Protein AF-A0A4Y7SEC6-F1 (afdb_monomer)

Nearest PDB structures (foldseek):
  4qvh-assembly1_A  TM=3.732E-01  e=2.075E-01  Escherichia coli
  7b4s-assembly1_A  TM=4.195E-01  e=8.289E-01  Mycobacteroides abscessus ATCC 19977
  2gfi-assembly1_A  TM=4.792E-01  e=1.190E+00  Debaryomyces castellii
  4pux-assembly1_A  TM=4.433E-01  e=7.694E+00  Acinetobacter baumannii AYE

Organism: Coprinellus micaceus (NCBI:txid71717)

Solvent-accessible surface area (backbone atoms only — not comparable to full-atom values): 13199 Å² total; per-residue (Å²): 131,84,80,62,58,58,42,30,42,35,40,34,51,40,50,83,81,50,60,72,58,47,50,53,47,48,52,49,27,51,75,66,42,72,84,64,88,74,79,92,43,82,84,40,66,68,50,52,52,56,44,52,55,46,32,57,52,30,66,55,38,79,79,35,89,41,82,44,77,49,88,90,82,33,34,34,29,52,58,82,62,98,81,69,64,83,83,53,64,59,53,36,27,39,11,45,24,73,30,70,37,94,57,37,32,36,37,36,35,29,43,23,38,67,79,40,16,57,44,49,45,42,47,56,42,39,57,71,55,52,50,55,45,72,76,71,61,88,84,96,68,77,65,86,48,52,48,74,42,70,90,82,43,42,45,28,45,82,90,39,74,48,58,8,30,38,37,40,37,38,74,48,82,43,66,28,42,56,87,97,41,75,45,79,46,52,29,48,33,40,36,38,39,35,76,40,87,86,37,69,46,42,72,45,79,48,90,50,71,75,74,34,64,81,36,39,46,81,42,40,56,72,59,50,64,67,45,52,67,75,74,78,107

Mean predicted aligned error: 10.85 Å

Radius of gyration: 18.68 Å; Cα contacts (8 Å, |Δi|>4): 411; chains: 1; bounding box: 39×48×50 Å

Structure (mmCIF, N/CA/C/O backbone):
data_AF-A0A4Y7SEC6-F1
#
_entry.id   AF-A0A4Y7SEC6-F1
#
loop_
_atom_site.group_PDB
_atom_site.id
_atom_site.type_symbol
_atom_site.label_atom_id
_atom_site.label_alt_id
_atom_site.label_comp_id
_atom_site.label_asym_id
_atom_site.label_entity_id
_atom_site.label_seq_id
_atom_site.pdbx_PDB_ins_code
_atom_site.Cartn_x
_atom_site.Cartn_y
_atom_site.Cartn_z
_atom_site.occupancy
_atom_site.B_iso_or_equiv
_atom_site.auth_seq_id
_atom_site.auth_comp_id
_atom_site.auth_asym_id
_atom_site.auth_atom_id
_atom_site.pdbx_PDB_model_num
ATOM 1 N N . MET A 1 1 ? -20.201 9.936 15.405 1.00 42.94 1 MET A N 1
ATOM 2 C CA . MET A 1 1 ? -18.823 10.151 14.911 1.00 42.94 1 MET A CA 1
ATOM 3 C C . MET A 1 1 ? -18.714 9.451 13.575 1.00 42.94 1 MET A C 1
ATOM 5 O O . MET A 1 1 ? -18.952 8.253 13.540 1.00 42.94 1 MET A O 1
ATOM 9 N N . SER A 1 2 ? -18.458 10.187 12.493 1.00 50.69 2 SER A N 1
ATOM 10 C CA . SER A 1 2 ? -18.248 9.582 11.172 1.00 50.69 2 SER A CA 1
ATOM 11 C C . SER A 1 2 ? -16.999 8.708 11.221 1.00 50.69 2 SER A C 1
ATOM 13 O O . SER A 1 2 ? -15.960 9.156 11.709 1.00 50.69 2 SER A O 1
ATOM 15 N N . GLU A 1 3 ? -17.102 7.470 10.751 1.00 63.97 3 GLU A N 1
ATOM 16 C CA . GLU A 1 3 ? -15.949 6.589 10.590 1.00 63.97 3 GLU A CA 1
ATOM 17 C C . GLU A 1 3 ? -14.991 7.226 9.568 1.00 63.97 3 GLU A C 1
ATOM 19 O O . GLU A 1 3 ? -15.429 7.699 8.516 1.00 63.97 3 GLU A O 1
ATOM 24 N N . CYS A 1 4 ? -13.698 7.318 9.892 1.00 67.94 4 CYS A N 1
ATOM 25 C CA . CYS A 1 4 ? -12.701 7.839 8.956 1.00 67.94 4 CYS A CA 1
ATOM 26 C C . CYS A 1 4 ? -12.532 6.832 7.808 1.00 67.94 4 CYS A C 1
ATOM 28 O O . CYS A 1 4 ? -12.206 5.669 8.099 1.00 67.94 4 CYS A O 1
ATOM 30 N N . PRO A 1 5 ? -12.727 7.236 6.538 1.00 77.50 5 PRO A N 1
ATOM 31 C CA . PRO A 1 5 ? -12.562 6.332 5.411 1.00 77.50 5 PRO A CA 1
ATOM 32 C C . PRO A 1 5 ? -11.111 5.864 5.334 1.00 77.50 5 PRO A C 1
ATOM 34 O O . PRO A 1 5 ? -10.175 6.650 5.504 1.00 77.50 5 PRO A O 1
ATOM 37 N N . ILE A 1 6 ? -10.934 4.569 5.099 1.00 81.06 6 ILE A N 1
ATOM 38 C CA . ILE A 1 6 ? -9.632 3.949 4.877 1.00 81.06 6 ILE A CA 1
ATOM 39 C C . ILE A 1 6 ? -9.550 3.603 3.402 1.00 81.06 6 ILE A C 1
ATOM 41 O O . ILE A 1 6 ? -10.474 3.000 2.859 1.00 81.06 6 ILE A O 1
ATOM 45 N N . LEU A 1 7 ? -8.421 3.937 2.790 1.00 85.62 7 LEU A N 1
ATOM 46 C CA . LEU A 1 7 ? -8.079 3.481 1.456 1.00 85.62 7 LEU A CA 1
ATOM 47 C C . LEU A 1 7 ? -6.652 2.931 1.476 1.00 85.62 7 LEU A C 1
ATOM 49 O O . LEU A 1 7 ? -5.778 3.460 2.158 1.00 85.62 7 LEU A O 1
ATOM 53 N N . VAL A 1 8 ? -6.408 1.848 0.756 1.00 83.94 8 VAL A N 1
ATOM 54 C CA . VAL A 1 8 ? -5.088 1.241 0.612 1.00 83.94 8 VAL A CA 1
ATOM 55 C C . VAL A 1 8 ? -4.834 1.007 -0.863 1.00 83.94 8 VAL A C 1
ATOM 57 O O . VAL A 1 8 ? -5.644 0.390 -1.546 1.00 83.94 8 VAL A O 1
ATOM 60 N N . TRP A 1 9 ? -3.715 1.496 -1.376 1.00 87.31 9 TRP A N 1
ATOM 61 C CA . TRP A 1 9 ? -3.274 1.223 -2.738 1.00 87.31 9 TRP A CA 1
ATOM 62 C C . TRP A 1 9 ? -2.110 0.255 -2.703 1.00 87.31 9 TRP A C 1
ATOM 64 O O . TRP A 1 9 ? -1.133 0.489 -2.001 1.00 87.31 9 TRP A O 1
ATOM 74 N N . MET A 1 10 ? -2.218 -0.823 -3.466 1.00 85.62 10 MET A N 1
ATOM 75 C CA . MET A 1 10 ? -1.211 -1.870 -3.562 1.00 85.62 10 MET A CA 1
ATOM 76 C C . MET A 1 10 ? -0.685 -1.893 -4.993 1.00 85.62 10 MET A C 1
ATOM 78 O O . MET A 1 10 ? -1.375 -2.343 -5.904 1.00 85.62 10 MET A O 1
ATOM 82 N N . LEU A 1 11 ? 0.527 -1.388 -5.194 1.00 86.38 11 LEU A N 1
ATOM 83 C CA . LEU A 1 11 ? 1.213 -1.377 -6.476 1.00 86.38 11 LEU A CA 1
ATOM 84 C C . LEU A 1 11 ? 2.070 -2.638 -6.621 1.00 86.38 11 LEU A C 1
ATOM 86 O O . LEU A 1 11 ? 3.061 -2.830 -5.914 1.00 86.38 11 LEU A O 1
ATOM 90 N N . SER A 1 12 ? 1.686 -3.483 -7.568 1.00 84.94 12 SER A N 1
ATOM 91 C CA . SER A 1 12 ? 2.413 -4.690 -7.945 1.00 84.94 12 SER A CA 1
ATOM 92 C C . SER A 1 12 ? 3.430 -4.403 -9.048 1.00 84.94 12 SER A C 1
ATOM 94 O O . SER A 1 12 ? 3.089 -3.897 -10.120 1.00 84.94 12 SER A O 1
ATOM 96 N N . LEU A 1 13 ? 4.684 -4.778 -8.801 1.00 83.06 13 LEU A N 1
ATOM 97 C CA . LEU A 1 13 ? 5.745 -4.822 -9.802 1.00 83.06 13 LEU A CA 1
ATOM 98 C C . LEU A 1 13 ? 5.688 -6.180 -10.509 1.00 83.06 13 LEU A C 1
ATOM 100 O O . LEU A 1 13 ? 6.492 -7.073 -10.262 1.00 83.06 13 LEU A O 1
ATOM 104 N N . ASN A 1 14 ? 4.659 -6.360 -11.336 1.00 82.25 14 ASN A N 1
ATOM 105 C CA . ASN A 1 14 ? 4.315 -7.629 -11.983 1.00 82.25 14 ASN A CA 1
ATOM 106 C C . ASN A 1 14 ? 5.232 -8.009 -13.158 1.00 82.25 14 ASN A C 1
ATOM 108 O O . ASN A 1 14 ? 5.110 -9.116 -13.679 1.00 82.25 14 ASN A O 1
ATOM 112 N N . ARG A 1 15 ? 6.116 -7.111 -13.598 1.00 84.88 15 ARG A N 1
ATOM 113 C CA . ARG A 1 15 ? 7.086 -7.335 -14.675 1.00 84.88 15 ARG A CA 1
ATOM 114 C C . ARG A 1 15 ? 8.300 -6.426 -14.514 1.00 84.88 15 ARG A C 1
ATOM 116 O O . ARG A 1 15 ? 8.263 -5.461 -13.752 1.00 84.88 15 ARG A O 1
ATOM 123 N N . GLU A 1 16 ? 9.338 -6.706 -15.291 1.00 82.38 16 GLU A N 1
ATOM 124 C CA . GLU A 1 16 ? 10.463 -5.790 -15.464 1.00 82.38 16 GLU A CA 1
ATOM 125 C C . GLU A 1 16 ? 9.996 -4.470 -16.096 1.00 82.38 16 GLU A C 1
ATOM 127 O O . GLU A 1 16 ? 9.130 -4.433 -16.982 1.00 82.38 16 GLU A O 1
ATOM 132 N N . TYR A 1 17 ? 10.557 -3.375 -15.592 1.00 84.50 17 TYR A N 1
ATOM 133 C CA . TYR A 1 17 ? 10.287 -2.025 -16.062 1.00 84.50 17 TYR A CA 1
ATOM 134 C C . TYR A 1 17 ? 11.273 -1.640 -17.162 1.00 84.50 17 TYR A C 1
ATOM 136 O O . TYR A 1 17 ? 12.400 -2.131 -17.228 1.00 84.50 17 TYR A O 1
ATOM 144 N N . THR A 1 18 ? 10.848 -0.733 -18.030 1.00 87.50 18 THR A N 1
ATOM 145 C CA . THR A 1 18 ? 11.726 -0.138 -19.039 1.00 87.50 18 THR A CA 1
ATOM 146 C C . THR A 1 18 ? 12.366 1.143 -18.511 1.00 87.50 18 THR A C 1
ATOM 148 O O . THR A 1 18 ? 11.822 1.811 -17.633 1.00 87.50 18 THR A O 1
ATOM 151 N N . VAL A 1 19 ? 13.502 1.540 -19.090 1.00 86.56 19 VAL A N 1
ATOM 152 C CA . VAL A 1 19 ? 14.160 2.814 -18.739 1.00 86.56 19 VAL A CA 1
ATOM 153 C C . VAL A 1 19 ? 13.223 4.005 -18.975 1.00 86.56 19 VAL A C 1
ATOM 155 O O . VAL A 1 19 ? 13.156 4.902 -18.151 1.00 86.56 19 VAL A O 1
ATOM 158 N N . ALA A 1 20 ? 12.409 3.972 -20.034 1.00 86.69 20 ALA A N 1
ATOM 159 C CA . ALA A 1 20 ? 11.434 5.030 -20.296 1.00 86.69 20 ALA A CA 1
ATOM 160 C C . ALA A 1 20 ? 10.367 5.150 -19.189 1.00 86.69 20 ALA A C 1
ATOM 162 O O . ALA A 1 20 ? 9.932 6.253 -18.865 1.00 86.69 20 ALA A O 1
ATOM 163 N N . GLU A 1 21 ? 9.940 4.030 -18.599 1.00 84.94 21 GLU A N 1
ATOM 164 C CA . GLU A 1 21 ? 8.996 4.023 -17.471 1.00 84.94 21 GLU A CA 1
ATOM 165 C C . GLU A 1 21 ? 9.653 4.512 -16.178 1.00 84.94 21 GLU A C 1
ATOM 167 O O . GLU A 1 21 ? 9.025 5.23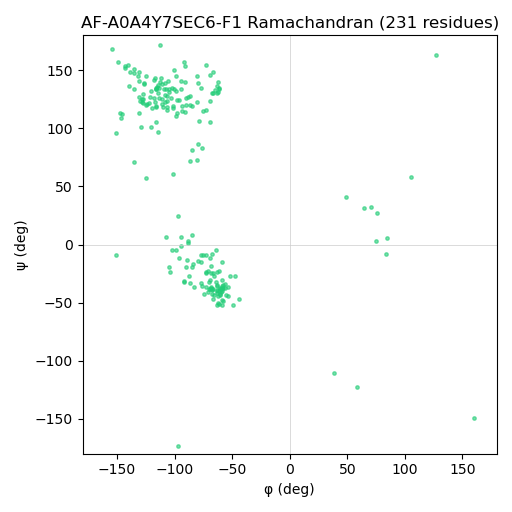7 -15.404 1.00 84.94 21 GLU A O 1
ATOM 172 N N . TYR A 1 22 ? 10.927 4.163 -15.975 1.00 85.75 22 TYR A N 1
ATOM 173 C CA . TYR A 1 22 ? 11.747 4.707 -14.895 1.00 85.75 22 TYR A CA 1
ATOM 174 C C . TYR A 1 22 ? 11.844 6.235 -14.999 1.00 85.75 22 TYR A C 1
ATOM 176 O O . TYR A 1 22 ? 11.595 6.935 -14.021 1.00 85.75 22 TYR A O 1
ATOM 184 N N . ASP A 1 23 ? 12.135 6.764 -16.188 1.00 86.19 23 ASP A N 1
ATOM 185 C CA . ASP A 1 23 ? 12.300 8.203 -16.421 1.00 86.19 23 ASP A CA 1
ATOM 186 C C . ASP A 1 23 ? 11.010 8.982 -16.142 1.00 86.19 23 ASP A C 1
ATOM 188 O O . ASP A 1 23 ? 11.042 10.050 -15.530 1.00 86.19 23 ASP A O 1
ATOM 192 N N . GLN A 1 24 ? 9.858 8.425 -16.531 1.00 82.56 24 GLN A N 1
ATOM 193 C CA . GLN A 1 24 ? 8.549 9.015 -16.234 1.00 82.56 24 GLN A CA 1
ATOM 194 C C . GLN A 1 24 ? 8.285 9.091 -14.727 1.00 82.56 24 GLN A C 1
ATOM 196 O O . GLN A 1 24 ? 7.834 10.123 -14.233 1.00 82.56 24 GLN A O 1
ATOM 201 N N . CYS A 1 25 ? 8.595 8.022 -13.989 1.00 80.19 25 CYS A N 1
ATOM 202 C CA . CYS A 1 25 ? 8.457 8.007 -12.534 1.00 80.19 25 CYS A CA 1
ATOM 203 C C . CYS A 1 25 ? 9.468 8.944 -11.858 1.00 80.19 25 CYS A C 1
ATOM 205 O O . CYS A 1 25 ? 9.131 9.602 -10.877 1.00 80.19 25 CYS A O 1
ATOM 207 N N . PHE A 1 26 ? 10.691 9.037 -12.389 1.00 81.19 26 PHE A N 1
ATOM 208 C CA . PHE A 1 26 ? 11.737 9.918 -11.867 1.00 81.19 26 PHE A CA 1
ATOM 209 C C . PHE A 1 26 ? 11.325 11.374 -11.955 1.00 81.19 26 PHE A C 1
ATOM 211 O O . PHE A 1 26 ? 11.358 12.082 -10.952 1.00 81.19 26 PHE A O 1
ATOM 218 N N . LYS A 1 27 ? 10.864 11.783 -13.135 1.00 81.81 27 LYS A N 1
ATOM 219 C CA . LYS A 1 27 ? 10.393 13.139 -13.378 1.00 81.81 27 LYS A CA 1
ATOM 220 C C . LYS A 1 27 ? 9.201 13.494 -12.486 1.00 81.81 27 LYS A C 1
ATOM 222 O O . LYS A 1 27 ? 9.190 14.562 -11.890 1.00 81.81 27 LYS A O 1
ATOM 227 N N . LEU A 1 28 ? 8.244 12.575 -12.331 1.00 79.19 28 LEU A N 1
ATOM 228 C CA . LEU A 1 28 ? 7.091 12.763 -11.446 1.00 79.19 28 LEU A CA 1
ATOM 229 C C . LEU A 1 28 ? 7.517 13.037 -9.994 1.00 79.19 28 LEU A C 1
ATOM 231 O O . LEU A 1 28 ? 7.024 13.966 -9.356 1.00 79.19 28 LEU A O 1
ATOM 235 N N . VAL A 1 29 ? 8.428 12.216 -9.464 1.00 77.00 29 VAL A N 1
ATOM 236 C CA . VAL A 1 29 ? 8.922 12.362 -8.089 1.00 77.00 29 VAL A CA 1
ATOM 237 C C . VAL A 1 29 ? 9.737 13.644 -7.932 1.00 77.00 29 VAL A C 1
ATOM 239 O O . VAL A 1 29 ? 9.581 14.322 -6.923 1.00 77.00 29 VAL A O 1
ATOM 242 N N . GLU A 1 30 ? 10.558 14.011 -8.916 1.00 76.94 30 GLU A N 1
ATOM 243 C CA . GLU A 1 30 ? 11.335 15.257 -8.898 1.00 76.94 30 GLU A CA 1
ATOM 244 C C . GLU A 1 30 ? 10.431 16.502 -8.884 1.00 76.94 30 GLU A C 1
ATOM 246 O O . GLU A 1 30 ? 10.669 17.430 -8.112 1.00 76.94 30 GLU A O 1
ATOM 251 N N . GLU A 1 31 ? 9.358 16.499 -9.679 1.00 75.12 31 GLU A N 1
ATOM 252 C CA . GLU A 1 31 ? 8.398 17.606 -9.756 1.00 75.12 31 GLU A CA 1
ATOM 253 C C . GLU A 1 31 ? 7.544 17.744 -8.484 1.00 75.12 31 GLU A C 1
ATOM 255 O O . GLU A 1 31 ? 7.256 18.860 -8.052 1.00 75.12 31 GLU A O 1
ATOM 260 N N . CYS A 1 32 ? 7.133 16.631 -7.867 1.00 70.44 32 CYS A N 1
ATOM 261 C CA . CYS A 1 32 ? 6.253 16.648 -6.689 1.00 70.44 32 CYS A CA 1
ATOM 262 C C . CYS A 1 32 ? 6.979 16.667 -5.348 1.00 70.44 32 CYS A C 1
ATOM 264 O O . CYS A 1 32 ? 6.465 17.211 -4.374 1.00 70.44 32 CYS A O 1
ATOM 266 N N . ILE A 1 33 ? 8.145 16.032 -5.271 1.00 68.56 33 ILE A N 1
ATOM 267 C CA . ILE A 1 33 ? 8.868 15.746 -4.030 1.00 68.56 33 ILE A CA 1
ATOM 268 C C . ILE A 1 33 ? 10.282 16.319 -4.158 1.00 68.56 33 ILE A C 1
ATOM 270 O O . ILE A 1 33 ? 11.297 15.635 -4.020 1.00 68.56 33 ILE A O 1
ATOM 274 N N . GLY A 1 34 ? 10.347 17.626 -4.421 1.00 58.47 34 GLY A N 1
ATOM 275 C CA . GLY A 1 34 ? 11.590 18.355 -4.702 1.00 58.47 34 GLY A CA 1
ATOM 276 C C . GLY A 1 34 ? 12.601 18.410 -3.547 1.00 58.47 34 GLY A C 1
ATOM 277 O O . GLY A 1 34 ? 13.706 18.922 -3.720 1.00 58.47 34 GLY A O 1
ATOM 278 N N . TYR A 1 35 ? 12.258 17.892 -2.362 1.00 63.16 35 TYR A N 1
ATOM 279 C CA . TYR A 1 35 ? 13.158 17.827 -1.208 1.00 63.16 35 TYR A CA 1
ATOM 280 C C . TYR A 1 35 ? 13.979 16.527 -1.140 1.00 63.16 35 TYR A C 1
ATOM 282 O O . TYR A 1 35 ? 15.019 16.496 -0.476 1.00 63.16 35 TYR A O 1
ATOM 290 N N . THR A 1 36 ? 13.569 15.460 -1.834 1.00 58.56 36 THR A N 1
ATOM 291 C CA . THR A 1 36 ? 14.291 14.179 -1.827 1.00 58.56 36 THR A CA 1
ATOM 292 C C . THR A 1 36 ? 15.272 14.067 -2.990 1.00 58.56 36 THR A C 1
ATOM 294 O O . THR A 1 36 ? 14.880 13.978 -4.150 1.00 58.56 36 THR A O 1
ATOM 297 N N . LYS A 1 37 ? 16.575 14.010 -2.685 1.00 60.53 37 LYS A N 1
ATOM 298 C CA . LYS A 1 37 ? 17.628 13.750 -3.679 1.00 60.53 37 LYS A CA 1
ATOM 299 C C . LYS A 1 37 ? 17.715 12.254 -3.989 1.00 60.53 37 LYS A C 1
ATOM 301 O O . LYS A 1 37 ? 18.515 11.546 -3.380 1.00 60.53 37 LYS A O 1
ATOM 306 N N . PHE A 1 38 ? 16.912 11.773 -4.934 1.00 68.19 38 PHE A N 1
ATOM 307 C CA . PHE A 1 38 ? 17.057 10.411 -5.450 1.00 68.19 38 PHE A CA 1
ATOM 308 C C . PHE A 1 38 ? 18.184 10.340 -6.488 1.00 68.19 38 PHE A C 1
ATOM 310 O O . PHE A 1 38 ? 18.136 11.062 -7.484 1.00 68.19 38 PHE A O 1
ATOM 317 N N . PRO A 1 39 ? 19.209 9.485 -6.300 1.00 77.50 39 PRO A N 1
ATOM 318 C CA . PRO A 1 39 ? 20.206 9.267 -7.336 1.00 77.50 39 PRO A CA 1
ATOM 319 C C . PRO A 1 39 ? 19.553 8.560 -8.529 1.00 77.50 39 PRO A C 1
ATOM 321 O O . PRO A 1 39 ? 18.882 7.543 -8.370 1.00 77.50 39 PRO A O 1
ATOM 324 N N . TYR A 1 40 ? 19.767 9.087 -9.732 1.00 81.94 40 TYR A N 1
ATOM 325 C CA . TYR A 1 40 ? 19.274 8.480 -10.964 1.00 81.94 40 TYR A CA 1
ATOM 326 C C . TYR A 1 40 ? 20.021 7.164 -11.250 1.00 81.94 40 TYR A C 1
ATOM 328 O O . TYR A 1 40 ? 21.192 7.178 -11.638 1.00 81.94 40 TYR A O 1
ATOM 336 N N . GLN A 1 41 ? 19.365 6.019 -11.024 1.00 84.75 41 GLN A N 1
ATOM 337 C CA . GLN A 1 41 ? 19.938 4.682 -11.214 1.00 84.75 41 GLN A CA 1
ATOM 338 C C . GLN A 1 41 ? 18.959 3.744 -11.952 1.00 84.75 41 GLN A C 1
ATOM 340 O O . GLN A 1 41 ? 18.467 2.776 -11.375 1.00 84.75 41 GLN A O 1
ATOM 345 N N . PRO A 1 42 ? 18.725 3.952 -13.260 1.00 82.19 42 PRO A N 1
ATOM 346 C CA . PRO A 1 42 ? 17.697 3.243 -14.038 1.00 82.19 42 PRO A CA 1
ATOM 347 C C . PRO A 1 42 ? 17.954 1.742 -14.244 1.00 82.19 42 PRO A C 1
ATOM 349 O O . PRO A 1 42 ? 17.116 1.039 -14.796 1.00 82.19 42 PRO A O 1
ATOM 352 N N . ARG A 1 43 ? 19.137 1.245 -13.865 1.00 81.62 43 ARG A N 1
ATOM 353 C CA . ARG A 1 43 ? 19.503 -0.180 -13.936 1.00 81.62 43 ARG A CA 1
ATOM 354 C C . ARG A 1 43 ? 19.428 -0.883 -12.583 1.00 81.62 43 ARG A C 1
ATOM 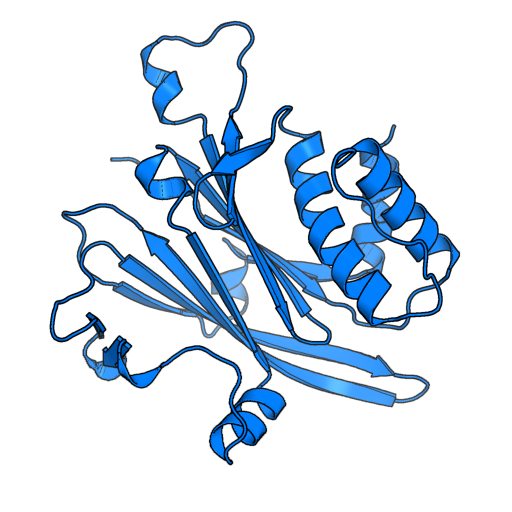356 O O . ARG A 1 43 ? 19.685 -2.079 -12.513 1.00 81.62 43 ARG A O 1
ATOM 363 N N . ASN A 1 44 ? 19.144 -0.143 -11.515 1.00 82.12 44 ASN A N 1
ATOM 364 C CA . ASN A 1 44 ? 19.043 -0.685 -10.173 1.00 82.12 44 ASN A CA 1
ATOM 365 C C . ASN A 1 44 ? 17.563 -0.906 -9.835 1.00 82.12 44 ASN A C 1
ATOM 367 O O . ASN A 1 44 ? 16.806 0.049 -9.667 1.00 82.12 44 ASN A O 1
ATOM 371 N N . GLU A 1 45 ? 17.142 -2.167 -9.728 1.00 76.06 45 GLU A N 1
ATOM 372 C CA . GLU A 1 45 ? 15.766 -2.521 -9.360 1.00 76.06 45 GLU A CA 1
ATOM 373 C C . GLU A 1 45 ? 15.333 -1.914 -8.025 1.00 76.06 45 GLU A C 1
ATOM 375 O O . GLU A 1 45 ? 14.195 -1.462 -7.905 1.00 76.06 45 GLU A O 1
ATOM 380 N N . ASP A 1 46 ? 16.237 -1.841 -7.049 1.00 77.88 46 ASP A N 1
ATOM 381 C CA . ASP A 1 46 ? 15.934 -1.269 -5.737 1.00 77.88 46 ASP A CA 1
ATOM 382 C C . ASP A 1 46 ? 15.720 0.244 -5.822 1.00 77.88 46 ASP A C 1
ATOM 384 O O . ASP A 1 46 ? 14.901 0.804 -5.092 1.00 77.88 46 ASP A O 1
ATOM 388 N N . SER A 1 47 ? 16.388 0.907 -6.772 1.00 80.12 47 SER A N 1
ATOM 389 C CA . SER A 1 47 ? 16.162 2.324 -7.055 1.00 80.12 47 SER A CA 1
ATOM 390 C C . SER A 1 47 ? 14.776 2.557 -7.650 1.00 80.12 47 SER A C 1
ATOM 392 O O . SER A 1 47 ? 14.075 3.458 -7.197 1.00 80.12 47 SER A O 1
ATOM 394 N N . PHE A 1 48 ? 14.330 1.711 -8.585 1.00 79.06 48 PHE A N 1
ATOM 395 C CA . PHE A 1 48 ? 12.972 1.793 -9.131 1.00 79.06 48 PHE A CA 1
ATOM 396 C C . PHE A 1 48 ? 11.904 1.451 -8.085 1.00 79.06 48 PHE A C 1
ATOM 398 O O . PHE A 1 48 ? 10.860 2.094 -8.022 1.00 79.06 48 PHE A O 1
ATOM 405 N N . ARG A 1 49 ? 12.158 0.467 -7.219 1.00 75.94 49 ARG A N 1
ATOM 406 C CA . ARG A 1 49 ? 11.299 0.117 -6.075 1.00 75.94 49 ARG A CA 1
ATOM 407 C C . ARG A 1 49 ? 11.131 1.302 -5.122 1.00 75.94 49 ARG A C 1
ATOM 409 O O . ARG A 1 49 ? 10.006 1.708 -4.828 1.00 75.94 49 ARG A O 1
ATOM 416 N N . ALA A 1 50 ? 12.243 1.902 -4.699 1.00 74.00 50 ALA A N 1
ATOM 417 C CA . ALA A 1 50 ? 12.239 3.100 -3.868 1.00 74.00 50 ALA A CA 1
ATOM 418 C C . ALA A 1 50 ? 11.551 4.277 -4.572 1.00 74.00 50 ALA A C 1
ATOM 420 O O . ALA A 1 50 ? 10.799 5.015 -3.948 1.00 74.00 50 ALA A O 1
ATOM 421 N N . GLN A 1 51 ? 11.740 4.438 -5.876 1.00 75.44 51 GLN A N 1
ATOM 422 C CA . GLN A 1 51 ? 11.078 5.483 -6.644 1.00 75.44 51 GLN A CA 1
ATOM 423 C C . GLN A 1 51 ? 9.562 5.277 -6.723 1.00 75.44 51 GLN A C 1
ATOM 425 O O . GLN A 1 51 ? 8.825 6.207 -6.431 1.00 75.44 51 GLN A O 1
ATOM 430 N N . ASN A 1 52 ? 9.080 4.070 -7.028 1.00 71.38 52 ASN A N 1
ATOM 431 C CA . ASN A 1 52 ? 7.646 3.752 -7.057 1.00 71.38 52 ASN A CA 1
ATOM 432 C C . ASN A 1 52 ? 6.956 4.003 -5.715 1.00 71.38 52 ASN A C 1
ATOM 434 O O . ASN A 1 52 ? 5.822 4.480 -5.664 1.00 71.38 52 ASN A O 1
ATOM 438 N N . HIS A 1 53 ? 7.656 3.704 -4.622 1.00 72.06 53 HIS A N 1
ATOM 439 C CA . HIS A 1 53 ? 7.205 4.027 -3.275 1.00 72.06 53 HIS A CA 1
ATOM 440 C C . HIS A 1 53 ? 6.913 5.531 -3.127 1.00 72.06 53 HIS A C 1
ATOM 442 O O . HIS A 1 53 ? 5.854 5.900 -2.625 1.00 72.06 53 HIS A O 1
ATOM 448 N N . HIS A 1 54 ? 7.789 6.390 -3.652 1.00 70.56 54 HIS A N 1
ATOM 449 C CA . HIS A 1 54 ? 7.616 7.846 -3.643 1.00 70.56 54 HIS A CA 1
ATOM 450 C C . HIS A 1 54 ? 6.622 8.334 -4.705 1.00 70.56 54 HIS A C 1
ATOM 452 O O . HIS A 1 54 ? 5.861 9.259 -4.434 1.00 70.56 54 HIS A O 1
ATOM 458 N N . SER A 1 55 ? 6.539 7.681 -5.868 1.00 67.75 55 SER A N 1
ATOM 459 C CA . SER A 1 55 ? 5.540 7.978 -6.898 1.00 67.75 55 SER A CA 1
ATOM 460 C C . SER A 1 55 ? 4.120 7.821 -6.360 1.00 67.75 55 SER A C 1
ATOM 462 O O . SER A 1 55 ? 3.283 8.672 -6.628 1.00 67.75 55 SER A O 1
ATOM 464 N N . ASN A 1 56 ? 3.836 6.801 -5.540 1.00 69.06 56 ASN A N 1
ATOM 465 C CA . ASN A 1 56 ? 2.520 6.655 -4.902 1.00 69.06 56 ASN A CA 1
ATOM 466 C C . ASN A 1 56 ? 2.159 7.859 -4.018 1.00 69.06 56 ASN A C 1
ATOM 468 O O . ASN A 1 56 ? 1.025 8.337 -4.067 1.00 69.06 56 ASN A O 1
ATOM 472 N N . ALA A 1 57 ? 3.124 8.385 -3.261 1.00 64.88 57 ALA A N 1
ATOM 473 C CA . ALA A 1 57 ? 2.923 9.610 -2.493 1.00 64.88 57 ALA A CA 1
ATOM 474 C C . ALA A 1 57 ? 2.786 10.843 -3.397 1.00 64.88 57 ALA A C 1
ATOM 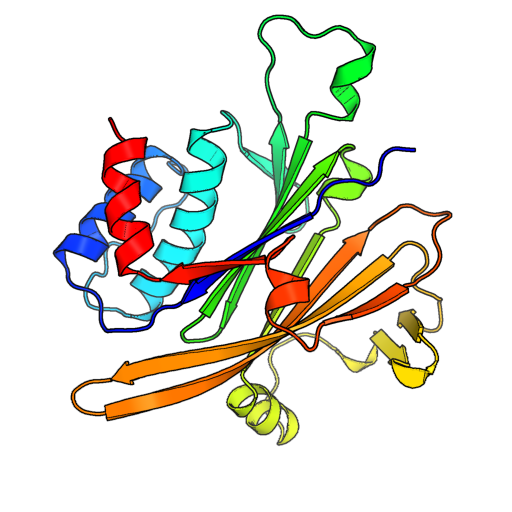476 O O . ALA A 1 57 ? 1.927 11.678 -3.137 1.00 64.88 57 ALA A O 1
ATOM 477 N N . ALA A 1 58 ? 3.548 10.935 -4.490 1.00 64.12 58 ALA A N 1
ATOM 478 C CA . ALA A 1 58 ? 3.417 12.010 -5.474 1.00 64.12 58 ALA A CA 1
ATOM 479 C C . ALA A 1 58 ? 2.020 12.027 -6.122 1.00 64.12 58 ALA A C 1
ATOM 481 O O . ALA A 1 58 ? 1.390 13.078 -6.193 1.00 64.12 58 ALA A O 1
ATOM 482 N N . LEU A 1 59 ? 1.477 10.861 -6.498 1.00 66.56 59 LEU A N 1
ATOM 483 C CA . LEU A 1 59 ? 0.111 10.723 -7.025 1.00 66.56 59 LEU A CA 1
ATOM 484 C C . LEU A 1 59 ? -0.949 11.219 -6.023 1.00 66.56 59 LEU A C 1
ATOM 486 O O . LEU A 1 59 ? -1.965 11.789 -6.424 1.00 66.56 59 LEU A O 1
ATOM 490 N N . LEU A 1 60 ? -0.717 11.013 -4.722 1.00 64.38 60 LEU A N 1
ATOM 491 C CA . LEU A 1 60 ? -1.582 11.509 -3.651 1.00 64.38 60 LEU A CA 1
ATOM 492 C C . LEU A 1 60 ? -1.423 13.029 -3.443 1.00 64.38 60 LEU A C 1
ATOM 494 O O . LEU A 1 60 ? -2.421 13.740 -3.311 1.00 64.38 60 LEU A O 1
ATOM 498 N N . MET A 1 61 ? -0.184 13.530 -3.462 1.00 58.69 61 MET A N 1
ATOM 499 C CA . MET A 1 61 ? 0.170 14.944 -3.283 1.00 58.69 61 MET A CA 1
ATOM 500 C C . MET A 1 61 ? -0.241 15.834 -4.462 1.00 58.69 61 MET A C 1
ATOM 502 O O . MET A 1 61 ? -0.635 16.976 -4.257 1.00 58.69 61 MET A O 1
ATOM 506 N N . MET A 1 62 ? -0.252 15.333 -5.698 1.00 57.94 62 MET A N 1
ATOM 507 C CA . MET A 1 62 ? -0.723 16.113 -6.853 1.00 57.94 62 MET A CA 1
ATOM 508 C C . MET A 1 62 ? -2.194 16.536 -6.731 1.00 57.94 62 MET A C 1
ATOM 510 O O . MET A 1 62 ? -2.607 17.533 -7.319 1.00 57.94 62 MET A O 1
ATOM 514 N N . ARG A 1 63 ? -2.994 15.824 -5.927 1.00 54.50 63 ARG A N 1
ATOM 515 C CA . ARG A 1 63 ? -4.363 16.239 -5.583 1.00 54.50 63 ARG A CA 1
ATOM 516 C C . ARG A 1 63 ? -4.433 17.210 -4.400 1.00 54.50 63 ARG A C 1
ATOM 518 O O . ARG A 1 63 ? -5.452 17.882 -4.247 1.00 54.50 63 ARG A O 1
ATOM 525 N N . HIS A 1 64 ? -3.399 17.288 -3.559 1.00 55.69 64 HIS A N 1
ATOM 526 C CA . HIS A 1 64 ? -3.441 17.961 -2.260 1.00 55.69 64 HIS A CA 1
ATOM 527 C C . HIS A 1 64 ? -2.088 18.620 -1.920 1.00 55.69 64 HIS A C 1
ATOM 529 O O . HIS A 1 64 ? -1.089 17.951 -1.690 1.00 55.69 64 HIS A O 1
ATOM 535 N N . ARG A 1 65 ? -2.073 19.959 -1.893 1.00 56.34 65 ARG A N 1
ATOM 536 C CA . ARG A 1 65 ? -0.902 20.801 -2.206 1.00 56.34 65 ARG A CA 1
ATOM 537 C C . ARG A 1 65 ? 0.289 20.791 -1.228 1.00 56.34 65 ARG A C 1
ATOM 539 O O . ARG A 1 65 ? 1.329 21.315 -1.617 1.00 56.34 65 ARG A O 1
ATOM 546 N N . THR A 1 66 ? 0.188 20.236 -0.014 1.00 59.41 66 THR A N 1
ATOM 547 C CA . THR A 1 66 ? 1.285 20.351 0.975 1.00 59.41 66 THR A CA 1
ATOM 548 C C . THR A 1 66 ? 1.420 19.123 1.879 1.00 59.41 66 THR A C 1
ATOM 550 O O . THR A 1 66 ? 0.603 18.918 2.778 1.00 59.41 66 THR A O 1
ATOM 553 N N . ASP A 1 67 ? 2.478 18.333 1.678 1.00 63.75 67 ASP A N 1
ATOM 554 C CA . ASP A 1 67 ? 2.900 17.275 2.608 1.00 63.75 67 ASP A CA 1
ATOM 555 C C . ASP A 1 67 ? 3.684 17.859 3.788 1.00 63.75 67 ASP A C 1
ATOM 557 O O . ASP A 1 67 ? 4.497 18.773 3.635 1.00 63.75 67 ASP A O 1
ATOM 561 N N . THR A 1 68 ? 3.409 17.340 4.980 1.00 63.28 68 THR A N 1
ATOM 562 C CA . THR A 1 68 ? 4.060 17.722 6.229 1.00 63.28 68 THR A CA 1
ATOM 563 C C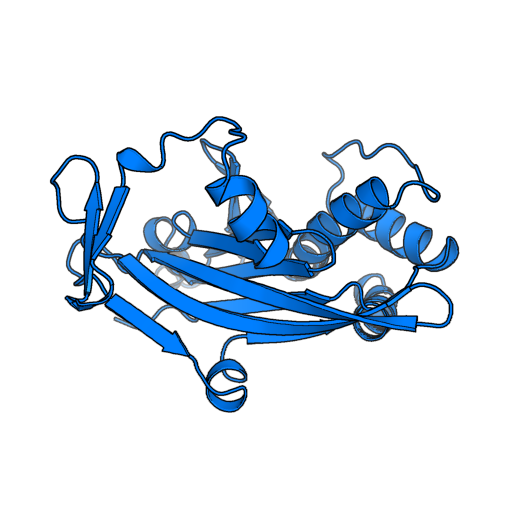 . THR A 1 68 ? 4.587 16.476 6.928 1.00 63.28 68 THR A C 1
ATOM 565 O O . THR A 1 68 ? 3.831 15.577 7.303 1.00 63.28 68 THR A O 1
ATOM 568 N N . GLU A 1 69 ? 5.896 16.452 7.174 1.00 65.19 69 GLU A N 1
ATOM 569 C CA . GLU A 1 69 ? 6.540 15.405 7.961 1.00 65.19 69 GLU A CA 1
ATOM 570 C C . GLU A 1 69 ? 6.527 15.767 9.457 1.00 65.19 69 GLU A C 1
ATOM 572 O O . GLU A 1 69 ? 6.956 16.844 9.880 1.00 65.19 69 GLU A O 1
ATOM 577 N N . GLY A 1 70 ? 6.028 14.857 10.291 1.00 56.94 70 GLY A N 1
ATOM 578 C CA . GLY A 1 70 ? 6.100 14.968 11.745 1.00 56.94 70 GLY A CA 1
ATOM 579 C C . GLY A 1 70 ? 7.251 14.194 12.371 1.00 56.94 70 GLY A C 1
ATOM 580 O O . GLY A 1 70 ? 8.090 13.578 11.724 1.00 56.94 70 GLY A O 1
ATOM 581 N N . ARG A 1 71 ? 7.262 14.164 13.706 1.00 46.34 71 ARG A N 1
ATOM 582 C CA . ARG A 1 71 ? 8.258 13.399 14.468 1.00 46.34 71 ARG A CA 1
ATOM 583 C C . ARG A 1 71 ? 8.147 11.903 14.129 1.00 46.34 71 ARG A C 1
ATOM 585 O O . ARG A 1 71 ? 7.052 11.352 14.202 1.00 46.34 71 ARG A O 1
ATOM 592 N N . LYS A 1 72 ? 9.290 11.246 13.880 1.00 53.72 72 LYS A N 1
ATOM 593 C CA . LYS A 1 72 ? 9.433 9.804 13.562 1.00 53.72 72 LYS A CA 1
ATOM 594 C C . LYS A 1 72 ? 9.025 9.381 12.132 1.00 53.72 72 LYS A C 1
ATOM 596 O O . LYS A 1 72 ? 8.634 8.230 11.958 1.00 53.72 72 LYS A O 1
ATOM 601 N N . GLY A 1 73 ? 9.102 10.270 11.134 1.00 57.97 73 GLY A N 1
ATOM 602 C CA . GLY A 1 73 ? 8.859 9.913 9.723 1.00 57.97 73 GLY A CA 1
ATOM 603 C C . GLY A 1 73 ? 7.394 9.593 9.405 1.00 57.97 73 GLY A C 1
ATOM 604 O O . GLY A 1 73 ? 7.096 8.698 8.617 1.00 57.97 73 GLY A O 1
ATOM 605 N N . LYS A 1 74 ? 6.456 10.251 10.100 1.00 65.44 74 LYS A N 1
ATOM 606 C CA . LYS A 1 74 ? 5.012 10.137 9.837 1.00 65.44 74 LYS A CA 1
ATOM 607 C C . LYS A 1 74 ? 4.562 11.325 9.000 1.00 65.44 74 LYS A C 1
ATOM 609 O O . LYS A 1 74 ? 4.863 12.457 9.369 1.00 65.44 74 LYS A O 1
ATOM 614 N N . HIS A 1 75 ? 3.807 11.054 7.943 1.00 66.88 75 HIS A N 1
ATOM 615 C CA . HIS A 1 75 ? 3.408 12.050 6.954 1.00 66.88 75 HIS A CA 1
ATOM 616 C C . HIS A 1 75 ? 1.903 12.312 7.011 1.00 66.88 75 HIS A C 1
ATOM 618 O O . HIS A 1 75 ? 1.101 11.384 7.180 1.00 66.88 75 HIS A O 1
ATOM 624 N N . TRP A 1 76 ? 1.517 13.578 6.875 1.00 70.56 76 TRP A N 1
ATOM 625 C CA . TRP A 1 76 ? 0.137 13.964 6.603 1.00 70.56 76 TRP A CA 1
ATOM 626 C C . TRP A 1 76 ? 0.084 15.167 5.669 1.00 70.56 76 TRP A C 1
ATOM 628 O O . TRP A 1 76 ? 0.958 16.027 5.666 1.00 70.56 76 TRP A O 1
ATOM 638 N N . ILE A 1 77 ? -1.004 15.239 4.916 1.00 72.19 77 ILE A N 1
ATOM 639 C CA . ILE A 1 77 ? -1.306 16.294 3.969 1.00 72.19 77 ILE A CA 1
ATOM 640 C C . ILE A 1 77 ? -2.434 17.145 4.539 1.00 72.19 77 ILE A C 1
ATOM 642 O O . ILE A 1 77 ? -3.483 16.622 4.932 1.00 72.19 77 ILE A O 1
ATOM 646 N N . GLU A 1 78 ? -2.225 18.457 4.567 1.00 69.19 78 GLU A N 1
ATOM 647 C CA . GLU A 1 78 ? -3.247 19.430 4.946 1.00 69.19 78 GLU A CA 1
ATOM 648 C C . GLU A 1 78 ? -4.024 19.863 3.698 1.00 69.19 78 GLU A C 1
ATOM 650 O O . GLU A 1 78 ? -3.458 20.375 2.730 1.00 69.19 78 GLU A O 1
ATOM 655 N N . GLN A 1 79 ? -5.339 19.639 3.688 1.00 63.38 79 GLN A N 1
ATOM 656 C CA . GLN A 1 79 ? -6.195 20.121 2.608 1.00 63.38 79 GLN A CA 1
ATOM 657 C C . GLN A 1 79 ? -6.484 21.609 2.823 1.00 63.38 79 GLN A C 1
ATOM 659 O O . GLN A 1 79 ? -7.270 21.986 3.694 1.00 63.38 79 GLN A O 1
ATOM 664 N N . LEU A 1 80 ? -5.851 22.459 2.014 1.00 55.81 80 LEU A N 1
ATOM 665 C CA . LEU A 1 80 ? -6.169 23.882 1.943 1.00 55.81 80 LEU A CA 1
ATOM 666 C C . LEU A 1 80 ? -7.479 24.060 1.166 1.00 55.81 80 LEU A C 1
ATOM 668 O O . LEU A 1 80 ? -7.548 23.761 -0.025 1.00 55.81 80 LEU A O 1
ATOM 672 N N . PHE A 1 81 ? -8.518 24.543 1.840 1.00 55.19 81 PHE A N 1
ATOM 673 C CA . PHE A 1 81 ? -9.717 25.065 1.187 1.00 55.19 81 PHE A CA 1
ATOM 674 C C . PHE A 1 81 ? -9.523 26.567 0.957 1.00 55.19 81 PHE A C 1
ATOM 676 O O . PHE A 1 81 ? -9.005 27.244 1.843 1.00 55.19 81 PHE A O 1
ATOM 683 N N . GLU A 1 82 ? -9.948 27.089 -0.197 1.00 50.53 82 GLU A N 1
ATOM 684 C CA . GLU A 1 82 ? -9.895 28.536 -0.470 1.00 50.53 82 GLU A CA 1
ATOM 685 C C . GLU A 1 82 ? -10.810 29.325 0.489 1.00 50.53 82 GLU A C 1
ATOM 687 O O . GLU A 1 82 ? -10.422 30.401 0.927 1.00 50.53 82 GLU A O 1
ATOM 692 N N . GLU A 1 83 ? -11.939 28.745 0.928 1.00 52.59 83 GLU A N 1
ATOM 693 C CA . GLU A 1 83 ? -12.782 29.261 2.024 1.00 52.59 83 GLU A CA 1
ATOM 694 C C . GLU A 1 83 ? -13.531 28.118 2.756 1.00 52.59 83 GLU A C 1
ATOM 696 O O . GLU A 1 83 ? -14.586 27.667 2.302 1.00 52.59 83 GLU A O 1
ATOM 701 N N . PRO A 1 84 ? -13.029 27.584 3.883 1.00 51.22 84 PRO A N 1
ATOM 702 C CA . PRO A 1 84 ? -13.756 26.575 4.656 1.00 51.22 84 PRO A CA 1
ATOM 703 C C . PRO A 1 84 ? -14.581 27.191 5.808 1.00 51.22 84 PRO A C 1
ATOM 705 O O . PRO A 1 84 ? -14.086 28.058 6.531 1.00 51.22 84 PRO A O 1
ATOM 708 N N . PRO A 1 85 ? -15.803 26.691 6.089 1.00 52.69 85 PRO A N 1
ATOM 709 C CA . PRO A 1 85 ? -16.472 26.931 7.366 1.00 52.69 85 PRO A CA 1
ATOM 710 C C . PRO A 1 85 ? -15.630 26.343 8.511 1.00 52.69 85 PRO A C 1
ATOM 712 O O . PRO A 1 85 ? -15.175 25.200 8.416 1.00 52.69 85 PRO A O 1
ATOM 715 N N . LEU A 1 86 ? -15.459 27.103 9.600 1.00 55.69 86 LEU A N 1
ATOM 716 C CA . LEU A 1 86 ? -14.607 26.792 10.766 1.00 55.69 86 LEU A CA 1
ATOM 717 C C . LEU A 1 86 ? -14.782 25.366 11.338 1.00 55.69 86 LEU A C 1
ATOM 719 O O . LEU A 1 86 ? -13.830 24.808 11.877 1.00 55.69 86 LEU A O 1
ATOM 723 N N . GLU A 1 87 ? -15.952 24.740 11.180 1.00 52.62 87 GLU A N 1
ATOM 724 C CA . GLU A 1 87 ? -16.235 23.379 11.665 1.00 52.62 87 GLU A CA 1
ATOM 725 C C . GLU A 1 87 ? -15.546 22.254 10.870 1.00 52.62 87 GLU A C 1
ATOM 727 O O . GLU A 1 87 ? -15.326 21.172 11.413 1.00 52.62 87 GLU A O 1
ATOM 732 N N . LYS A 1 88 ? -15.178 22.469 9.597 1.00 51.31 88 LYS A N 1
ATOM 733 C CA . LYS A 1 88 ? -14.598 21.406 8.749 1.00 51.31 88 LYS A CA 1
ATOM 734 C C . LYS A 1 88 ? -13.078 21.292 8.835 1.00 51.31 88 LYS A C 1
ATOM 736 O O . LYS A 1 88 ? -12.547 20.264 8.429 1.00 51.31 88 LYS A O 1
ATOM 741 N N . PHE A 1 89 ? -12.388 22.279 9.411 1.00 50.03 89 PHE A N 1
ATOM 742 C CA . PHE A 1 89 ? -10.920 22.305 9.504 1.00 50.03 89 PHE A CA 1
ATOM 743 C C . PHE A 1 89 ? -10.322 21.044 10.146 1.00 50.03 89 PHE A C 1
ATOM 745 O O . PHE A 1 89 ? -9.286 20.554 9.702 1.00 50.03 89 PHE A O 1
ATOM 752 N N . ASN A 1 90 ? -10.996 20.474 11.149 1.00 48.94 90 ASN A N 1
ATOM 753 C CA . ASN A 1 90 ? -10.498 19.308 11.880 1.00 48.94 90 ASN A CA 1
ATOM 754 C C . ASN A 1 90 ? -10.644 17.975 11.122 1.00 48.94 90 ASN A C 1
ATOM 756 O O . ASN A 1 90 ? -10.083 16.981 11.567 1.00 48.94 90 ASN A O 1
ATOM 760 N N . HIS A 1 91 ? -11.350 17.929 9.985 1.00 51.62 91 HIS A N 1
ATOM 761 C CA . HIS A 1 91 ? -11.504 16.722 9.152 1.00 51.62 91 HIS A CA 1
ATOM 762 C C . HIS A 1 91 ? -10.704 16.783 7.837 1.00 51.62 91 HIS A C 1
ATOM 764 O O . HIS A 1 91 ? -10.807 15.886 6.998 1.00 51.62 91 HIS A O 1
ATOM 770 N N . SER A 1 92 ? -9.892 17.825 7.668 1.00 63.03 92 SER A N 1
ATOM 771 C CA . SER A 1 92 ? -9.215 18.186 6.418 1.00 63.03 92 SER A CA 1
ATOM 772 C C . SER A 1 92 ? -7.773 17.680 6.328 1.00 63.03 92 SER A C 1
ATOM 774 O O . SER A 1 92 ? -6.957 18.281 5.634 1.00 63.03 92 SER A O 1
ATOM 776 N N . MET A 1 93 ? -7.419 16.610 7.045 1.00 73.12 93 MET A N 1
ATOM 777 C CA . MET A 1 93 ? -6.080 16.019 6.967 1.00 73.12 93 MET A CA 1
ATOM 778 C C . MET A 1 93 ? -6.142 14.615 6.379 1.00 73.12 93 MET A C 1
ATOM 780 O O . MET A 1 93 ? -7.011 13.823 6.744 1.00 73.12 93 MET A O 1
ATOM 784 N N . ILE A 1 94 ? -5.202 14.306 5.486 1.00 76.88 94 ILE A N 1
ATOM 785 C CA . ILE A 1 94 ? -4.969 12.953 4.975 1.00 76.88 94 ILE A CA 1
ATOM 786 C C . ILE A 1 94 ? -3.643 12.471 5.534 1.00 76.88 94 ILE A C 1
ATOM 788 O O . ILE A 1 94 ? -2.604 13.042 5.245 1.00 76.88 94 ILE A O 1
ATOM 792 N N . GLY A 1 95 ? -3.664 11.406 6.315 1.00 77.12 95 GLY A N 1
ATOM 793 C CA . GLY A 1 95 ? -2.449 10.735 6.759 1.00 77.12 95 GLY A CA 1
ATOM 794 C C . GLY A 1 95 ? -2.194 9.532 5.886 1.00 77.12 95 GLY A C 1
ATOM 7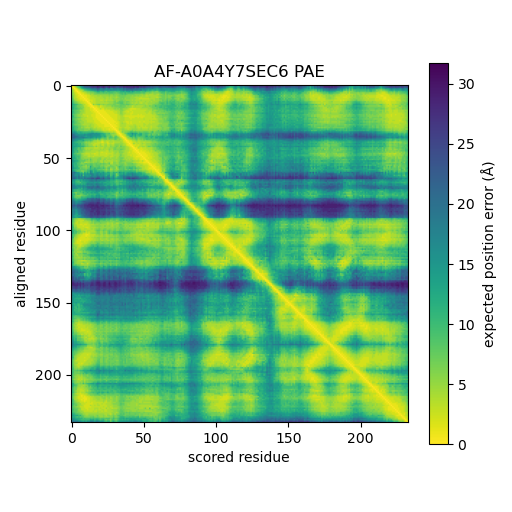95 O O . GLY A 1 95 ? -3.146 8.869 5.462 1.00 77.12 95 GLY A O 1
ATOM 796 N N . TYR A 1 96 ? -0.925 9.244 5.628 1.00 78.56 96 TYR A N 1
ATOM 797 C CA . TYR A 1 96 ? -0.550 8.077 4.851 1.00 78.56 96 TYR A CA 1
ATOM 798 C C . TYR A 1 96 ? 0.697 7.397 5.408 1.00 78.56 96 TYR A C 1
ATOM 800 O O . TYR A 1 96 ? 1.530 7.992 6.092 1.00 78.56 96 TYR A O 1
ATOM 808 N N . HIS A 1 97 ? 0.806 6.106 5.122 1.00 77.75 97 HIS A N 1
ATOM 809 C CA . HIS A 1 97 ? 1.987 5.316 5.405 1.00 77.75 97 HIS A CA 1
ATOM 810 C C . HIS A 1 97 ? 2.308 4.448 4.201 1.00 77.75 97 HIS A C 1
ATOM 812 O O . HIS A 1 97 ? 1.426 3.797 3.638 1.00 77.75 97 HIS A O 1
ATOM 818 N N . LEU A 1 98 ? 3.580 4.438 3.828 1.00 76.56 98 LEU A N 1
ATOM 819 C CA . LEU A 1 98 ? 4.081 3.675 2.704 1.00 76.56 98 LEU A CA 1
ATOM 820 C C . LEU A 1 98 ? 4.853 2.461 3.220 1.00 76.56 98 LEU A C 1
ATOM 822 O O . LEU A 1 98 ? 5.610 2.560 4.182 1.00 76.56 98 LEU A O 1
ATOM 826 N N . ALA A 1 99 ? 4.697 1.328 2.550 1.00 77.94 99 ALA A N 1
ATOM 827 C CA . ALA A 1 99 ? 5.433 0.106 2.833 1.00 77.94 99 ALA A CA 1
ATOM 828 C C . ALA A 1 99 ? 5.927 -0.518 1.531 1.00 77.94 99 ALA A C 1
ATOM 830 O O . ALA A 1 99 ? 5.314 -0.353 0.474 1.00 77.94 99 ALA A O 1
ATOM 831 N N . ILE A 1 100 ? 7.042 -1.236 1.601 1.00 79.06 100 ILE A N 1
ATOM 832 C CA . ILE A 1 100 ? 7.606 -1.936 0.452 1.00 79.06 100 ILE A CA 1
ATOM 833 C C . ILE A 1 100 ? 8.122 -3.307 0.871 1.00 79.06 100 ILE A C 1
ATOM 835 O O . ILE A 1 100 ? 8.751 -3.448 1.917 1.00 79.06 100 ILE A O 1
ATOM 839 N N . SER A 1 101 ? 7.838 -4.320 0.058 1.00 79.81 101 SER A N 1
ATOM 840 C CA . SER A 1 101 ? 8.360 -5.672 0.219 1.00 79.81 101 SER A CA 1
ATOM 841 C C . SER A 1 101 ? 8.530 -6.297 -1.155 1.00 79.81 101 SER A C 1
ATOM 843 O O . SER A 1 101 ? 7.542 -6.515 -1.853 1.00 79.81 101 SER A O 1
ATOM 845 N N . ASN A 1 102 ? 9.781 -6.554 -1.548 1.00 80.44 102 ASN A N 1
ATOM 846 C CA . ASN A 1 102 ? 10.149 -7.106 -2.850 1.00 80.44 102 ASN A CA 1
ATOM 847 C C . ASN A 1 102 ? 9.278 -6.524 -3.976 1.00 80.44 102 ASN A C 1
ATOM 849 O O . ASN A 1 102 ? 9.399 -5.335 -4.277 1.00 80.44 102 ASN A O 1
ATOM 853 N N . SER A 1 103 ? 8.398 -7.314 -4.592 1.00 82.69 103 SER A N 1
ATOM 854 C CA . SER A 1 103 ? 7.606 -6.929 -5.772 1.00 82.69 103 SER A CA 1
ATOM 855 C C . SER A 1 103 ? 6.305 -6.181 -5.460 1.00 82.69 103 SER A C 1
ATOM 857 O O . SER A 1 103 ? 5.502 -5.955 -6.366 1.00 82.69 103 SER A O 1
ATOM 859 N N . LEU A 1 104 ? 6.073 -5.796 -4.206 1.00 83.06 104 LEU A N 1
ATOM 860 C CA . LEU A 1 104 ? 4.845 -5.150 -3.760 1.00 83.06 104 LEU A CA 1
ATOM 861 C C . LEU A 1 104 ? 5.152 -3.866 -2.985 1.00 83.06 104 LEU A C 1
ATOM 863 O O . LEU A 1 104 ? 5.836 -3.874 -1.961 1.00 83.06 104 LEU A O 1
ATOM 867 N N . CYS A 1 105 ? 4.608 -2.754 -3.466 1.00 84.38 105 CYS A N 1
ATOM 868 C CA . CYS A 1 105 ? 4.586 -1.480 -2.756 1.00 84.38 105 CYS A CA 1
ATOM 869 C C . CYS A 1 105 ? 3.158 -1.211 -2.293 1.00 84.38 105 CYS A C 1
ATOM 871 O O . CYS A 1 105 ? 2.216 -1.433 -3.048 1.00 84.38 105 CYS A O 1
ATOM 873 N N . GLY A 1 106 ? 2.979 -0.706 -1.081 1.00 82.62 106 GLY A N 1
ATOM 874 C CA . GLY A 1 106 ? 1.664 -0.364 -0.564 1.00 82.62 106 GLY A CA 1
ATOM 875 C C . GLY A 1 106 ? 1.631 1.026 0.045 1.00 82.62 106 GLY A C 1
ATOM 876 O O . GLY A 1 106 ? 2.620 1.498 0.601 1.00 82.62 106 GLY A O 1
ATOM 877 N N . MET A 1 107 ? 0.477 1.670 -0.048 1.00 84.19 107 MET A N 1
ATOM 878 C CA . MET A 1 107 ? 0.180 2.950 0.575 1.00 84.19 107 MET A CA 1
ATOM 879 C C . MET A 1 107 ? -1.151 2.835 1.301 1.00 84.19 107 MET A C 1
ATOM 881 O O . MET A 1 107 ? -2.185 2.682 0.659 1.00 84.19 107 MET A O 1
ATOM 885 N N . ALA A 1 108 ? -1.139 2.922 2.627 1.00 81.38 108 ALA A N 1
ATOM 886 C CA . ALA A 1 108 ? -2.356 3.053 3.418 1.00 81.38 108 ALA A CA 1
ATOM 887 C C . ALA A 1 108 ? -2.621 4.532 3.690 1.00 81.38 108 ALA A C 1
ATOM 889 O O . ALA A 1 108 ? -1.706 5.248 4.088 1.00 81.38 108 ALA A O 1
ATOM 890 N N . MET A 1 109 ? -3.859 4.980 3.504 1.00 82.50 109 MET A N 1
ATOM 891 C CA . MET A 1 109 ? -4.276 6.360 3.728 1.00 82.50 109 MET A CA 1
ATOM 892 C C . MET A 1 109 ? -5.603 6.425 4.493 1.00 82.50 109 MET A C 1
ATOM 894 O O . MET A 1 109 ? -6.478 5.567 4.346 1.00 82.50 109 MET A O 1
ATOM 898 N N . THR A 1 110 ? -5.768 7.457 5.316 1.00 80.50 110 THR A N 1
ATOM 899 C CA . THR A 1 110 ? -7.058 7.787 5.933 1.00 80.50 110 THR A CA 1
ATOM 900 C C . THR A 1 110 ? -7.241 9.292 6.015 1.00 80.50 110 THR A C 1
ATOM 902 O O . THR A 1 110 ? -6.266 10.043 6.082 1.00 80.50 110 THR A O 1
ATOM 905 N N . GLN A 1 111 ? -8.497 9.724 6.024 1.00 78.81 111 GLN A N 1
ATOM 906 C CA . GLN A 1 111 ? -8.870 11.126 6.146 1.00 78.81 111 GLN A CA 1
ATOM 907 C C . GLN A 1 111 ? -9.588 11.383 7.473 1.00 78.81 111 GLN A C 1
ATOM 909 O O . GLN A 1 111 ? -10.492 10.637 7.861 1.00 78.81 111 GLN A O 1
ATOM 914 N N . GLY A 1 112 ? -9.211 12.456 8.167 1.00 77.88 112 GLY A N 1
ATOM 915 C CA . GLY A 1 112 ? -9.851 12.861 9.414 1.00 77.88 112 GLY A CA 1
ATOM 916 C C . GLY A 1 112 ? -8.995 13.785 10.273 1.00 77.88 112 GLY A C 1
ATOM 917 O O . GLY A 1 112 ? -8.199 14.570 9.771 1.00 77.88 112 GLY A O 1
ATOM 918 N N . GLU A 1 113 ? -9.181 13.685 11.588 1.00 73.56 113 GLU A N 1
ATOM 919 C CA . GLU A 1 113 ? -8.455 14.478 12.586 1.00 73.56 113 GLU A CA 1
ATOM 920 C C . GLU A 1 113 ? -6.982 14.079 12.677 1.00 73.56 113 GLU A C 1
ATOM 922 O O . GLU A 1 113 ? -6.649 12.892 12.619 1.00 73.56 113 GLU A O 1
ATOM 927 N N . ARG A 1 114 ? -6.104 15.055 12.947 1.00 70.06 114 ARG A N 1
ATOM 928 C CA . ARG A 1 114 ? -4.648 14.860 13.061 1.00 70.06 114 ARG A CA 1
ATOM 929 C C . ARG A 1 114 ? -4.254 13.617 13.867 1.00 70.06 114 ARG A C 1
ATOM 931 O O . ARG A 1 114 ? -3.418 12.831 13.439 1.00 70.06 114 ARG A O 1
ATOM 938 N N . GLN A 1 115 ? -4.870 13.407 15.031 1.00 68.94 115 GLN A N 1
ATOM 939 C CA . GLN A 1 115 ? -4.540 12.281 15.914 1.00 68.94 115 GLN A CA 1
ATOM 940 C C . GLN A 1 115 ? -4.887 10.906 15.321 1.00 68.94 115 GLN A C 1
ATOM 942 O O . GLN A 1 115 ? -4.246 9.916 15.671 1.00 68.94 115 GLN A O 1
ATOM 947 N N . LYS A 1 116 ? -5.881 10.834 14.432 1.00 68.19 116 LYS A N 1
ATOM 948 C CA . LYS A 1 116 ? -6.318 9.594 13.774 1.00 68.19 116 LYS A CA 1
ATOM 949 C C . LYS A 1 116 ? -5.509 9.319 12.511 1.00 68.19 116 LYS A C 1
ATOM 951 O O . LYS A 1 116 ? -5.216 8.169 12.211 1.00 68.19 116 LYS A O 1
ATOM 956 N N . VAL A 1 117 ? -5.097 10.373 11.807 1.00 68.25 117 VAL A N 1
ATOM 957 C CA . VAL A 1 117 ? -4.387 10.238 10.531 1.00 68.25 117 VAL A CA 1
ATOM 958 C C . VAL A 1 117 ? -2.868 10.088 10.680 1.00 68.25 117 VAL A C 1
ATOM 960 O O . VAL A 1 117 ? -2.233 9.434 9.865 1.00 68.25 117 VAL A O 1
ATOM 963 N N . VAL A 1 118 ? -2.261 10.613 11.750 1.00 65.56 118 VAL A N 1
ATOM 964 C CA . VAL A 1 118 ? -0.813 10.444 12.007 1.00 65.56 118 VAL A CA 1
ATOM 965 C C . VAL A 1 118 ? -0.473 9.016 12.466 1.00 65.56 118 VAL A C 1
ATOM 967 O O . VAL A 1 118 ? 0.649 8.536 12.288 1.00 65.56 118 VAL A O 1
ATOM 970 N N . ASN A 1 119 ? -1.447 8.308 13.040 1.00 70.19 119 ASN A N 1
ATOM 971 C CA . ASN A 1 119 ? -1.278 6.978 13.624 1.00 70.19 119 ASN A CA 1
ATOM 972 C C . ASN A 1 119 ? -1.792 5.879 12.682 1.00 70.19 119 ASN A C 1
ATOM 974 O O . ASN A 1 119 ? -2.708 5.125 13.013 1.00 70.19 119 ASN A O 1
ATOM 978 N N . ILE A 1 120 ? -1.176 5.805 11.501 1.00 69.00 120 ILE A N 1
ATOM 979 C CA . ILE A 1 120 ? -1.408 4.757 10.500 1.00 69.00 120 ILE A CA 1
ATOM 980 C C . ILE A 1 120 ? -0.117 3.968 10.290 1.00 69.00 120 ILE A C 1
ATOM 982 O O . ILE A 1 120 ? 0.984 4.534 10.314 1.00 69.00 120 ILE A O 1
ATOM 986 N N . GLY A 1 121 ? -0.241 2.662 10.081 1.00 69.44 121 GLY A N 1
ATOM 987 C CA . GLY A 1 121 ? 0.847 1.786 9.666 1.00 69.44 121 GLY A CA 1
ATOM 988 C C . GLY A 1 121 ? 0.384 0.787 8.614 1.00 69.44 121 GLY A C 1
ATOM 989 O O . GLY A 1 121 ? -0.765 0.353 8.627 1.00 69.44 121 GLY A O 1
ATOM 990 N N . LEU A 1 122 ? 1.295 0.416 7.723 1.00 75.38 122 LEU A N 1
ATOM 991 C CA . LEU A 1 122 ? 1.131 -0.672 6.769 1.00 75.38 122 LEU A CA 1
ATOM 992 C C . LEU A 1 122 ? 2.375 -1.551 6.874 1.00 75.38 122 LEU A C 1
ATOM 994 O O . LEU A 1 122 ? 3.492 -1.064 6.737 1.00 75.38 122 LEU A O 1
ATOM 998 N N . GLY A 1 123 ? 2.174 -2.831 7.146 1.00 75.31 123 GLY A N 1
ATOM 999 C CA . GLY A 1 123 ? 3.198 -3.861 7.088 1.00 75.31 123 GLY A CA 1
ATOM 1000 C C . GLY A 1 123 ? 2.927 -4.764 5.897 1.00 75.31 123 GLY A C 1
ATOM 1001 O O . GLY A 1 123 ? 1.790 -5.182 5.688 1.00 75.31 123 GLY A O 1
ATOM 1002 N N . ILE A 1 124 ? 3.967 -5.062 5.124 1.00 77.25 124 ILE A N 1
ATOM 1003 C CA . ILE A 1 124 ? 3.914 -6.042 4.040 1.00 77.25 124 ILE A CA 1
ATOM 1004 C C . ILE A 1 124 ? 5.014 -7.054 4.314 1.00 77.25 124 ILE A C 1
ATOM 1006 O O . ILE A 1 124 ? 6.189 -6.692 4.392 1.00 77.25 124 ILE A O 1
ATOM 1010 N N . ILE A 1 125 ? 4.627 -8.312 4.478 1.00 75.25 125 ILE A N 1
ATOM 1011 C CA . ILE A 1 125 ? 5.550 -9.406 4.742 1.00 75.25 125 ILE A CA 1
ATOM 1012 C C . ILE A 1 125 ? 5.358 -10.449 3.647 1.00 75.25 125 ILE A C 1
ATOM 1014 O O . ILE A 1 125 ? 4.262 -10.966 3.450 1.00 75.25 125 ILE A O 1
ATOM 1018 N N . GLN A 1 126 ? 6.425 -10.768 2.919 1.00 66.50 126 GLN A N 1
ATOM 1019 C CA . GLN A 1 126 ? 6.400 -11.891 1.988 1.00 66.50 126 GLN A CA 1
ATOM 1020 C C . GLN A 1 126 ? 6.523 -13.201 2.768 1.00 66.50 126 GLN A C 1
ATOM 1022 O O . GLN A 1 126 ? 7.419 -13.314 3.599 1.00 66.50 126 GLN A O 1
ATOM 1027 N N . TYR A 1 127 ? 5.710 -14.219 2.463 1.00 57.12 127 TYR A N 1
ATOM 1028 C CA . TYR A 1 127 ? 5.771 -15.505 3.183 1.00 57.12 127 TYR A CA 1
ATOM 1029 C C . TYR A 1 127 ? 7.151 -16.190 3.099 1.00 57.12 127 TYR A C 1
ATOM 1031 O O . TYR A 1 127 ? 7.585 -16.871 4.026 1.00 57.12 127 TYR A O 1
ATOM 1039 N N . ALA A 1 128 ? 7.881 -15.986 1.998 1.00 49.72 128 ALA A N 1
ATOM 1040 C CA . ALA A 1 128 ? 9.253 -16.477 1.869 1.00 49.72 128 ALA A CA 1
ATOM 1041 C C . ALA A 1 128 ? 10.229 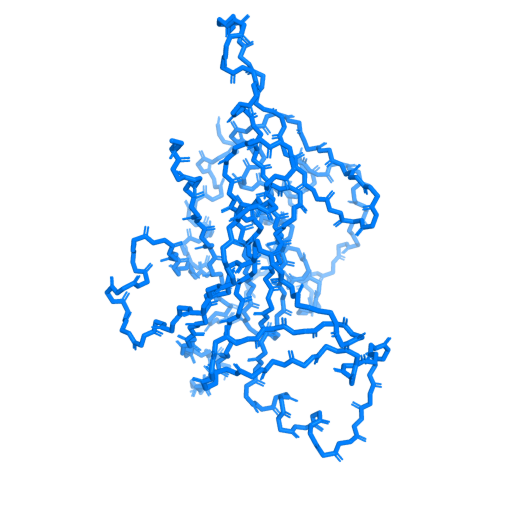-15.737 2.808 1.00 49.72 128 ALA A C 1
ATOM 1043 O O . ALA A 1 128 ? 11.122 -16.354 3.386 1.00 49.72 128 ALA A O 1
ATOM 1044 N N . ASP A 1 129 ? 10.033 -14.431 2.999 1.00 46.88 129 ASP A N 1
ATOM 1045 C CA . ASP A 1 129 ? 10.837 -13.591 3.893 1.00 46.88 129 ASP A CA 1
ATOM 1046 C C . ASP A 1 129 ? 10.461 -13.830 5.369 1.00 46.88 129 ASP A C 1
ATOM 1048 O O . ASP A 1 129 ? 11.339 -13.910 6.224 1.00 46.88 129 ASP A O 1
ATOM 1052 N N . SER A 1 130 ? 9.181 -14.071 5.688 1.00 44.59 130 SER A N 1
ATOM 1053 C CA . SER A 1 130 ? 8.754 -14.460 7.042 1.00 44.59 130 SER A CA 1
ATOM 1054 C C . SER A 1 130 ? 9.347 -15.796 7.472 1.00 44.59 130 SER A C 1
ATOM 1056 O O . SER A 1 130 ? 9.761 -15.927 8.621 1.00 44.59 130 SER A O 1
ATOM 1058 N N . TYR A 1 131 ? 9.440 -16.768 6.558 1.00 37.00 131 TYR A N 1
ATOM 1059 C CA . TYR A 1 131 ? 10.111 -18.036 6.824 1.00 37.00 131 TYR A CA 1
ATOM 1060 C C . TYR A 1 131 ? 11.603 -17.815 7.101 1.00 37.00 131 TYR A C 1
ATOM 1062 O O . TYR A 1 131 ? 12.075 -18.214 8.159 1.00 37.00 131 TYR A O 1
ATOM 1070 N N . MET A 1 132 ? 12.333 -17.110 6.225 1.00 38.44 132 MET A N 1
ATOM 1071 C CA . MET A 1 132 ? 13.769 -16.838 6.417 1.00 38.44 132 MET A CA 1
ATOM 1072 C C . MET A 1 132 ? 14.068 -16.048 7.702 1.00 38.44 132 MET A C 1
ATOM 1074 O O . MET A 1 132 ? 15.035 -16.358 8.398 1.00 38.44 132 MET A O 1
ATOM 1078 N N . ARG A 1 133 ? 13.213 -15.083 8.069 1.00 46.50 133 ARG A N 1
ATOM 1079 C CA . ARG A 1 133 ? 13.300 -14.348 9.343 1.00 46.50 133 ARG A CA 1
ATOM 1080 C C . ARG A 1 133 ? 12.998 -15.239 10.550 1.00 46.50 133 ARG A C 1
ATOM 1082 O O . ARG A 1 133 ? 13.687 -15.124 11.561 1.00 46.50 133 ARG A O 1
ATOM 1089 N N . ALA A 1 134 ? 12.038 -16.161 10.438 1.00 41.22 134 ALA A N 1
ATOM 1090 C CA . ALA A 1 134 ? 11.727 -17.139 11.482 1.00 41.22 134 ALA A CA 1
ATOM 1091 C C . ALA A 1 134 ? 12.862 -18.157 11.716 1.00 41.22 134 ALA A C 1
ATOM 1093 O O . ALA A 1 134 ? 12.983 -18.670 12.826 1.00 41.22 134 ALA A O 1
ATOM 1094 N N . VAL A 1 135 ? 13.728 -18.412 10.720 1.00 36.00 135 VAL A N 1
ATOM 1095 C CA . VAL A 1 135 ? 14.922 -19.276 10.871 1.00 36.00 135 VAL A CA 1
ATOM 1096 C C . VAL A 1 135 ? 16.178 -18.516 11.356 1.00 36.00 135 VAL A C 1
ATOM 1098 O O . VAL A 1 135 ? 17.226 -19.130 11.540 1.00 36.00 135 VAL A O 1
ATOM 1101 N N . GLY A 1 136 ? 16.085 -17.208 11.647 1.00 32.28 136 GLY A N 1
ATOM 1102 C CA . GLY A 1 136 ? 17.031 -16.522 12.543 1.00 32.28 136 GLY A CA 1
ATOM 1103 C C . GLY A 1 136 ? 18.084 -15.593 11.922 1.00 32.28 136 GLY A C 1
ATOM 1104 O O . GLY A 1 136 ? 19.270 -15.735 12.215 1.00 32.28 136 GLY A O 1
ATOM 1105 N N . GLN A 1 137 ? 17.677 -14.561 11.174 1.00 38.56 137 GLN A N 1
ATOM 1106 C CA . GLN A 1 137 ? 18.513 -13.360 10.979 1.00 38.56 137 GLN A CA 1
ATOM 1107 C C . GLN A 1 137 ? 17.734 -12.072 11.305 1.00 38.56 137 GLN A C 1
ATOM 1109 O O . GLN A 1 137 ? 16.663 -11.864 10.733 1.00 38.56 137 GLN A O 1
ATOM 1114 N N . PRO A 1 138 ? 18.231 -11.196 12.207 1.00 42.44 138 PRO A N 1
ATOM 1115 C CA . PRO A 1 138 ? 17.500 -10.000 12.611 1.00 42.44 138 PRO A CA 1
ATOM 1116 C C . PRO A 1 138 ? 17.995 -8.727 11.911 1.00 42.44 138 PRO A C 1
ATOM 1118 O O . PRO A 1 138 ? 19.193 -8.546 11.699 1.00 42.44 138 PRO A O 1
ATOM 1121 N N . ILE A 1 139 ? 17.081 -7.769 11.711 1.00 41.03 139 ILE A N 1
ATOM 1122 C CA . ILE A 1 139 ? 17.408 -6.335 11.758 1.00 41.03 139 ILE A CA 1
ATOM 1123 C C . ILE A 1 139 ? 16.421 -5.627 12.703 1.00 41.03 139 ILE A C 1
ATOM 1125 O O . ILE A 1 139 ? 15.289 -5.319 12.345 1.00 41.03 139 ILE A O 1
ATOM 1129 N N . GLY A 1 140 ? 16.893 -5.351 13.923 1.00 43.81 140 GLY A N 1
ATOM 1130 C CA . GLY A 1 140 ? 16.717 -4.054 14.592 1.00 43.81 140 GLY A CA 1
ATOM 1131 C C . GLY A 1 140 ? 15.433 -3.721 15.365 1.00 43.81 140 GLY A C 1
ATOM 1132 O O . GLY A 1 140 ? 15.445 -2.702 16.053 1.00 43.81 140 GLY A O 1
ATOM 1133 N N . PHE A 1 141 ? 14.363 -4.518 15.323 1.00 44.47 141 PHE A N 1
ATOM 1134 C CA . PHE A 1 141 ? 13.180 -4.297 16.172 1.00 44.47 141 PHE A CA 1
ATOM 1135 C C . PHE A 1 141 ? 12.970 -5.481 17.116 1.00 44.47 141 PHE A C 1
ATOM 1137 O O . PHE A 1 141 ? 12.900 -6.626 16.674 1.00 44.47 141 PHE A O 1
ATOM 1144 N N . ASP A 1 142 ? 12.871 -5.214 18.420 1.00 43.94 142 ASP A N 1
ATOM 1145 C CA . ASP A 1 142 ? 12.516 -6.243 19.395 1.00 43.94 142 ASP A CA 1
ATOM 1146 C C . ASP A 1 142 ? 11.010 -6.518 19.314 1.00 43.94 142 ASP A C 1
ATOM 1148 O O . ASP A 1 142 ? 10.192 -5.947 20.041 1.00 43.94 142 ASP A O 1
ATOM 1152 N N . HIS A 1 143 ? 10.646 -7.375 18.360 1.00 48.47 143 HIS A N 1
ATOM 1153 C CA . HIS A 1 143 ? 9.280 -7.840 18.148 1.00 48.47 143 HIS A CA 1
ATOM 1154 C C . HIS A 1 143 ? 8.699 -8.545 19.388 1.00 48.47 143 HIS A C 1
ATOM 1156 O O . HIS A 1 143 ? 7.483 -8.676 19.466 1.00 48.47 143 HIS A O 1
ATOM 1162 N N . ALA A 1 144 ? 9.518 -8.934 20.378 1.00 50.19 144 ALA A N 1
ATOM 1163 C CA . ALA A 1 144 ? 9.053 -9.577 21.607 1.00 50.19 144 ALA A CA 1
ATOM 1164 C C . ALA A 1 144 ? 8.321 -8.623 22.572 1.00 50.19 144 ALA A C 1
ATOM 1166 O O . ALA A 1 144 ? 7.732 -9.074 23.551 1.00 50.19 144 ALA A O 1
ATOM 1167 N N . ARG A 1 145 ? 8.340 -7.306 22.318 1.00 48.34 145 ARG A N 1
ATOM 1168 C CA . ARG A 1 145 ? 7.665 -6.306 23.167 1.00 48.34 145 ARG A CA 1
ATOM 1169 C C . ARG A 1 145 ? 6.185 -6.109 22.860 1.00 48.34 145 ARG A C 1
ATOM 1171 O O . ARG A 1 145 ? 5.477 -5.502 23.668 1.00 48.34 145 ARG A O 1
ATOM 1178 N N . ILE A 1 146 ? 5.731 -6.567 21.694 1.00 55.41 146 ILE A N 1
ATOM 1179 C CA . ILE A 1 146 ? 4.337 -6.460 21.265 1.00 55.41 146 ILE A CA 1
ATOM 1180 C C . ILE A 1 146 ? 3.778 -7.872 21.127 1.00 55.41 146 ILE A C 1
ATOM 1182 O O . ILE A 1 146 ? 4.262 -8.654 20.315 1.00 55.41 146 ILE A O 1
ATOM 1186 N N . ASP A 1 147 ? 2.752 -8.169 21.916 1.00 61.53 147 ASP A N 1
ATOM 1187 C CA . ASP A 1 147 ? 2.039 -9.437 21.894 1.00 61.53 147 ASP A CA 1
ATOM 1188 C C . ASP A 1 147 ? 0.705 -9.269 21.160 1.00 61.53 147 ASP A C 1
ATOM 1190 O O . ASP A 1 147 ? -0.099 -8.384 21.478 1.00 61.53 147 ASP A O 1
ATOM 1194 N N . PHE A 1 148 ? 0.486 -10.108 20.154 1.00 64.75 148 PHE A N 1
ATOM 1195 C CA . PHE A 1 148 ? -0.739 -10.149 19.369 1.00 64.75 148 PHE A CA 1
ATOM 1196 C C . PHE A 1 148 ? -1.432 -11.486 19.615 1.00 64.75 148 PHE A C 1
ATOM 1198 O O . PHE A 1 148 ? -1.154 -12.486 18.955 1.00 64.75 148 PHE A O 1
ATOM 1205 N N . ASP A 1 149 ? -2.400 -11.484 20.522 1.00 66.56 149 ASP A N 1
ATOM 1206 C CA . ASP A 1 149 ? -3.330 -12.591 20.695 1.00 66.56 149 ASP A CA 1
ATOM 1207 C C . ASP A 1 149 ? -4.478 -12.418 19.696 1.00 66.56 149 ASP A C 1
ATOM 1209 O O . ASP A 1 149 ? -5.555 -11.890 19.991 1.00 66.56 149 ASP A O 1
ATOM 1213 N N . VAL A 1 150 ? -4.198 -12.838 18.464 1.00 65.50 150 VAL A N 1
ATOM 1214 C CA . VAL A 1 150 ? -5.128 -12.768 17.333 1.00 65.50 150 VAL A CA 1
ATOM 1215 C C . VAL A 1 150 ? -6.418 -13.539 17.616 1.00 65.50 150 VAL A C 1
ATOM 1217 O O . VAL A 1 150 ? -7.495 -13.081 17.238 1.00 65.50 150 VAL A O 1
ATOM 1220 N N . VAL A 1 151 ? -6.320 -14.690 18.292 1.00 65.56 151 VAL A N 1
ATOM 1221 C CA . VAL A 1 151 ? -7.457 -15.587 18.559 1.00 65.56 151 VAL A CA 1
ATOM 1222 C C . VAL A 1 151 ? -8.461 -14.918 19.488 1.00 65.56 151 VAL A C 1
ATOM 1224 O O . VAL A 1 151 ? -9.662 -14.970 19.236 1.00 65.56 151 VAL A O 1
ATOM 1227 N N . ASN A 1 152 ? -7.975 -14.247 20.532 1.00 70.69 152 ASN A N 1
ATOM 1228 C CA . ASN A 1 152 ? -8.833 -13.538 21.478 1.00 70.69 152 ASN A CA 1
ATOM 1229 C C . ASN A 1 152 ? -9.008 -12.049 21.139 1.00 70.69 152 ASN A C 1
ATOM 1231 O O . ASN A 1 152 ? -9.597 -11.313 21.933 1.00 70.69 152 ASN A O 1
ATOM 1235 N N . GLY A 1 153 ? -8.495 -11.594 19.990 1.00 67.12 153 GLY A N 1
ATOM 1236 C CA . GLY A 1 153 ? -8.617 -10.216 19.519 1.00 67.12 153 GLY A CA 1
ATOM 1237 C C . GLY A 1 153 ? -7.912 -9.184 20.404 1.00 67.12 153 GLY A C 1
ATOM 1238 O O . GLY A 1 153 ? -8.375 -8.048 20.505 1.00 67.12 153 GLY A O 1
ATOM 1239 N N . LYS A 1 154 ? -6.807 -9.551 21.062 1.00 70.56 154 LYS A N 1
ATOM 1240 C CA . LYS A 1 154 ? -6.055 -8.662 21.960 1.00 70.56 154 LYS A CA 1
ATOM 1241 C C . LYS A 1 154 ? -4.700 -8.305 21.362 1.00 70.56 154 LYS A C 1
ATOM 1243 O O . LYS A 1 154 ? -3.984 -9.151 20.844 1.00 70.56 154 LYS A O 1
ATOM 1248 N N . ALA A 1 155 ? -4.331 -7.038 21.491 1.00 70.12 155 ALA A N 1
ATOM 1249 C CA . ALA A 1 155 ? -2.980 -6.561 21.234 1.00 70.12 155 ALA A CA 1
ATOM 1250 C C . ALA A 1 155 ? -2.452 -5.924 22.520 1.00 70.12 155 ALA A C 1
ATOM 1252 O O . ALA A 1 155 ? -3.159 -5.128 23.146 1.00 70.12 155 ALA A O 1
ATOM 1253 N N . GLN A 1 156 ? -1.237 -6.269 22.931 1.00 70.44 156 GLN A N 1
ATOM 1254 C CA . GLN A 1 156 ? -0.596 -5.724 24.122 1.00 70.44 156 GLN A CA 1
ATOM 1255 C C . GLN A 1 156 ? 0.824 -5.270 23.802 1.00 70.44 156 GLN A C 1
ATOM 1257 O O . GLN A 1 156 ? 1.517 -5.880 22.999 1.00 70.44 156 GLN A O 1
ATOM 1262 N N . MET A 1 157 ? 1.270 -4.196 24.444 1.00 65.00 157 MET A N 1
ATOM 1263 C CA . MET A 1 157 ? 2.666 -3.766 24.408 1.00 65.00 157 MET A CA 1
ATOM 1264 C C . MET A 1 157 ? 3.151 -3.584 25.838 1.00 65.00 157 MET A C 1
ATOM 1266 O O . MET A 1 157 ? 2.512 -2.871 26.616 1.00 65.00 157 MET A O 1
ATOM 1270 N N . ASP A 1 158 ? 4.249 -4.252 26.193 1.00 70.31 158 ASP A N 1
ATOM 1271 C CA . ASP A 1 158 ? 4.795 -4.273 27.557 1.00 70.31 158 ASP A CA 1
ATOM 1272 C C . ASP A 1 158 ? 3.711 -4.588 28.627 1.00 70.31 158 ASP A C 1
ATOM 1274 O O . ASP A 1 158 ? 3.622 -3.939 29.673 1.00 70.31 158 ASP A O 1
ATOM 1278 N N . GLY A 1 159 ? 2.814 -5.541 28.330 1.00 65.75 159 GLY A N 1
ATOM 1279 C CA . GLY A 1 159 ? 1.708 -5.961 29.207 1.00 65.75 159 GLY A CA 1
ATOM 1280 C C . GLY A 1 159 ? 0.512 -4.998 29.289 1.00 65.75 159 GLY A C 1
ATOM 1281 O O . GLY A 1 159 ? -0.426 -5.252 30.045 1.00 65.75 159 GLY A O 1
ATOM 1282 N N . LYS A 1 160 ? 0.505 -3.894 28.527 1.00 74.44 160 LYS A N 1
ATOM 1283 C CA . LYS A 1 160 ? -0.619 -2.941 28.469 1.00 74.44 160 LYS A CA 1
ATOM 1284 C C . LYS A 1 160 ? -1.454 -3.148 27.205 1.00 74.44 160 LYS A C 1
ATOM 1286 O O . LYS A 1 160 ? -0.871 -3.234 26.125 1.00 74.44 160 LYS A O 1
ATOM 1291 N N . PRO A 1 161 ? -2.798 -3.170 27.294 1.00 73.94 161 PRO A N 1
ATOM 1292 C CA . PRO A 1 161 ? -3.650 -3.321 26.121 1.00 73.94 161 PRO A CA 1
ATOM 1293 C C . PRO A 1 161 ? -3.511 -2.122 25.178 1.00 73.94 161 PRO A C 1
ATOM 1295 O O . PRO A 1 161 ? -3.587 -0.964 25.595 1.00 73.94 161 PRO A O 1
ATOM 1298 N N . LEU A 1 162 ? -3.345 -2.412 23.891 1.00 71.69 162 LEU A N 1
ATOM 1299 C CA . LEU A 1 162 ? -3.324 -1.430 22.814 1.00 71.69 162 LEU A CA 1
ATOM 1300 C C . LEU A 1 162 ? -4.762 -1.053 22.438 1.00 71.69 162 LEU A C 1
ATOM 1302 O O . LEU A 1 162 ? -5.286 -1.454 21.398 1.00 71.69 162 LEU A O 1
ATOM 1306 N N . ILE A 1 163 ? -5.405 -0.281 23.315 1.00 80.31 163 ILE A N 1
ATOM 1307 C CA . ILE A 1 163 ? -6.752 0.254 23.093 1.00 80.31 163 ILE A CA 1
ATOM 1308 C C . ILE A 1 163 ? -6.760 1.262 21.941 1.00 80.31 163 ILE A C 1
ATOM 1310 O O . ILE A 1 163 ? -5.785 1.980 21.705 1.00 80.31 163 ILE A O 1
ATOM 1314 N N . GLY A 1 164 ? -7.876 1.324 21.226 1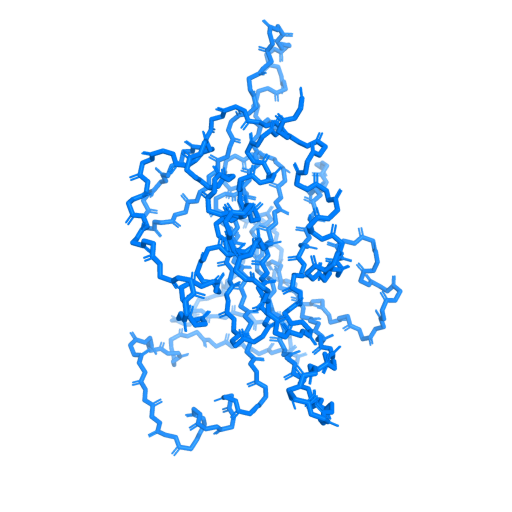.00 78.19 164 GLY A N 1
ATOM 1315 C CA . GLY A 1 164 ? -8.089 2.288 20.157 1.00 78.19 164 GLY A CA 1
ATOM 1316 C C . GLY A 1 164 ? -7.536 1.898 18.794 1.00 78.19 164 GLY A C 1
ATOM 1317 O O . GLY A 1 164 ? -7.586 2.722 17.882 1.00 78.19 164 GLY A O 1
ATOM 1318 N N . TRP A 1 165 ? -7.007 0.684 18.639 1.00 76.81 165 TRP A N 1
ATOM 1319 C CA . TRP A 1 165 ? -6.386 0.219 17.399 1.00 76.81 165 TRP A CA 1
ATOM 1320 C C . TRP A 1 165 ? -7.274 -0.750 16.625 1.00 76.81 165 TRP A C 1
ATOM 1322 O O . TRP A 1 165 ? -7.802 -1.714 17.169 1.00 76.81 165 TRP A O 1
ATOM 1332 N N . GLU A 1 166 ? -7.384 -0.517 15.326 1.00 82.25 166 GLU A N 1
ATOM 1333 C CA . GLU A 1 166 ? -7.996 -1.428 14.369 1.00 82.25 166 GLU A CA 1
ATOM 1334 C C . GLU A 1 166 ? -6.904 -1.992 13.458 1.00 82.25 166 GLU A C 1
ATOM 1336 O O . GLU A 1 166 ? -6.208 -1.241 12.771 1.00 82.25 166 GLU A O 1
ATOM 1341 N N . PHE A 1 167 ? -6.764 -3.313 13.458 1.00 79.50 167 PHE A N 1
ATOM 1342 C CA . PHE A 1 167 ? -5.851 -4.056 12.604 1.00 79.50 167 PHE A CA 1
ATOM 1343 C C . PHE A 1 167 ? -6.652 -4.767 11.517 1.00 79.50 167 PHE A C 1
ATOM 1345 O O . PHE A 1 167 ? -7.551 -5.552 11.817 1.00 79.50 167 PHE A O 1
ATOM 1352 N N . ARG A 1 168 ? -6.327 -4.504 10.252 1.00 83.25 168 ARG A N 1
ATOM 1353 C CA . ARG A 1 168 ? -6.898 -5.215 9.104 1.00 83.25 168 ARG A CA 1
ATOM 1354 C C . ARG A 1 168 ? -5.828 -6.067 8.457 1.00 83.25 168 ARG A C 1
ATOM 1356 O O . ARG A 1 168 ? -4.787 -5.533 8.083 1.00 83.25 168 ARG A O 1
ATOM 1363 N N . VAL A 1 169 ? -6.093 -7.357 8.309 1.00 82.44 169 VAL A N 1
ATOM 1364 C CA . VAL A 1 169 ? -5.157 -8.308 7.708 1.00 82.44 169 VAL A CA 1
ATOM 1365 C C . VAL A 1 169 ? -5.752 -8.871 6.431 1.00 82.44 169 VAL A C 1
ATOM 1367 O O . VAL A 1 169 ? -6.927 -9.242 6.397 1.00 82.44 169 VAL A O 1
ATOM 1370 N N . PHE A 1 170 ? -4.946 -8.916 5.377 1.00 85.50 170 PHE A N 1
ATOM 1371 C CA . PHE A 1 170 ? -5.331 -9.494 4.098 1.00 85.50 170 PHE A CA 1
ATOM 1372 C C . PHE A 1 170 ? -4.132 -10.099 3.375 1.00 85.50 170 PHE A C 1
ATOM 1374 O O . PHE A 1 170 ? -2.984 -9.709 3.588 1.00 85.50 170 PHE A O 1
ATOM 1381 N N . THR A 1 171 ? -4.406 -11.041 2.480 1.00 84.94 171 THR A N 1
ATOM 1382 C CA . THR A 1 171 ? -3.386 -11.682 1.651 1.00 84.94 171 THR A CA 1
ATOM 1383 C C . THR A 1 171 ? -3.379 -11.075 0.252 1.00 84.94 171 THR A C 1
ATOM 1385 O O . THR A 1 171 ? -4.425 -10.948 -0.384 1.00 84.94 171 THR A O 1
ATOM 1388 N N . ALA A 1 172 ? -2.192 -10.752 -0.259 1.00 84.19 172 ALA A N 1
ATOM 1389 C CA . ALA A 1 172 ? -1.980 -10.355 -1.645 1.00 84.19 172 ALA A CA 1
ATOM 1390 C C . ALA A 1 172 ? -1.250 -11.472 -2.405 1.00 84.19 172 ALA A C 1
ATOM 1392 O O . ALA A 1 172 ? -0.154 -11.885 -2.025 1.00 84.19 172 ALA A O 1
ATOM 1393 N N . ASN A 1 173 ? -1.862 -11.947 -3.490 1.00 84.88 173 ASN A N 1
ATOM 1394 C CA . ASN A 1 173 ? -1.290 -12.954 -4.383 1.00 84.88 173 ASN A CA 1
ATOM 1395 C C . ASN A 1 173 ? -0.851 -12.277 -5.681 1.00 84.88 173 ASN A C 1
ATOM 1397 O O . ASN A 1 173 ? -1.682 -11.711 -6.393 1.00 84.88 173 ASN A O 1
ATOM 1401 N N . LEU A 1 174 ? 0.441 -12.324 -5.989 1.00 84.00 174 LEU A N 1
ATOM 1402 C CA . LEU A 1 174 ? 1.026 -11.696 -7.169 1.00 84.00 174 LEU A CA 1
ATOM 1403 C C . LEU A 1 174 ? 1.599 -12.753 -8.113 1.00 84.00 174 LEU A C 1
ATOM 1405 O O . LEU A 1 174 ? 2.305 -13.667 -7.695 1.00 84.00 174 LEU A O 1
ATOM 1409 N N . GLY A 1 175 ? 1.329 -12.593 -9.407 1.00 83.06 175 GLY A N 1
ATOM 1410 C CA . GLY A 1 175 ? 2.103 -13.230 -10.470 1.00 83.06 175 GLY A CA 1
ATOM 1411 C C . GLY A 1 175 ? 3.126 -12.235 -11.004 1.00 83.06 175 GLY A C 1
ATOM 1412 O O . GLY A 1 175 ? 2.743 -11.226 -11.594 1.00 83.06 175 GLY A O 1
ATOM 1413 N N . VAL A 1 176 ? 4.411 -12.506 -10.786 1.00 81.38 176 VAL A N 1
ATOM 1414 C CA . VAL A 1 176 ? 5.520 -11.656 -11.230 1.00 81.38 176 VAL A CA 1
ATOM 1415 C C . VAL A 1 176 ? 6.220 -12.330 -12.402 1.00 81.38 176 VAL A C 1
ATOM 1417 O O . VAL A 1 176 ? 6.798 -13.409 -12.261 1.00 81.38 176 VAL A O 1
ATOM 1420 N N . ALA A 1 177 ? 6.173 -11.703 -13.571 1.00 81.50 177 ALA A N 1
ATOM 1421 C CA . ALA A 1 177 ? 6.928 -12.133 -14.735 1.00 81.50 177 ALA A CA 1
ATOM 1422 C C . ALA A 1 177 ? 8.416 -11.811 -14.529 1.00 81.50 177 ALA A C 1
ATOM 1424 O O . ALA A 1 177 ? 8.796 -10.644 -14.438 1.00 81.50 177 ALA A O 1
ATOM 1425 N N . ARG A 1 178 ? 9.252 -12.853 -14.461 1.00 78.69 178 ARG A N 1
ATOM 1426 C CA . ARG A 1 178 ? 10.718 -12.761 -14.421 1.00 78.69 178 ARG A CA 1
ATOM 1427 C C . ARG A 1 178 ? 11.277 -13.524 -15.623 1.00 78.69 178 ARG A C 1
ATOM 1429 O O . ARG A 1 178 ? 11.304 -14.759 -15.633 1.00 78.69 178 ARG A O 1
ATOM 1436 N N . GLY A 1 179 ? 11.662 -12.798 -16.672 1.00 78.75 179 GLY A N 1
ATOM 1437 C CA . GLY A 1 179 ? 12.022 -13.386 -17.965 1.00 78.75 179 GLY A CA 1
ATOM 1438 C C . GLY A 1 179 ? 10.882 -14.217 -18.575 1.00 78.75 179 GLY A C 1
ATOM 1439 O O . GLY A 1 179 ? 9.779 -13.721 -18.784 1.00 78.75 179 GLY A O 1
ATOM 1440 N N . THR A 1 180 ? 11.136 -15.498 -18.865 1.00 77.31 180 THR A N 1
ATOM 1441 C CA . THR A 1 180 ? 10.154 -16.418 -19.481 1.00 77.31 180 THR A CA 1
ATOM 14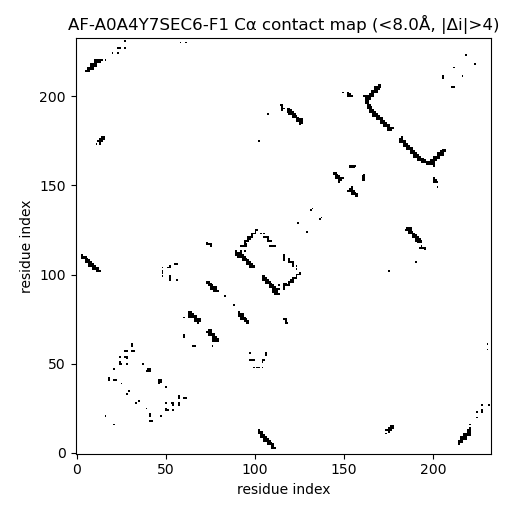42 C C . THR A 1 180 ? 9.260 -17.151 -18.476 1.00 77.31 180 THR A C 1
ATOM 1444 O O . THR A 1 180 ? 8.442 -17.980 -18.877 1.00 77.31 180 THR A O 1
ATOM 1447 N N . ARG A 1 181 ? 9.415 -16.891 -17.171 1.00 82.12 181 ARG A N 1
ATOM 1448 C CA . ARG A 1 181 ? 8.685 -17.589 -16.105 1.00 82.12 181 ARG A CA 1
ATOM 1449 C C . ARG A 1 181 ? 7.823 -16.616 -15.311 1.00 82.12 181 ARG A C 1
ATOM 1451 O O . ARG A 1 181 ? 8.243 -15.503 -15.008 1.00 82.12 181 ARG A O 1
ATOM 1458 N N . ILE A 1 182 ? 6.634 -17.071 -14.930 1.00 83.25 182 ILE A N 1
ATOM 1459 C CA . ILE A 1 182 ? 5.789 -16.382 -13.954 1.00 83.25 182 ILE A CA 1
ATOM 1460 C C . ILE A 1 182 ? 6.094 -16.990 -12.590 1.00 83.25 182 ILE A C 1
ATOM 1462 O O . ILE A 1 182 ? 5.937 -18.194 -12.386 1.00 83.25 182 ILE A O 1
ATOM 1466 N N . VAL A 1 183 ? 6.564 -16.157 -11.670 1.00 83.19 183 VAL A N 1
ATOM 1467 C CA . VAL A 1 183 ? 6.787 -16.518 -10.274 1.00 83.19 183 VAL A CA 1
ATOM 1468 C C . VAL A 1 183 ? 5.569 -16.072 -9.481 1.00 83.19 183 VAL A C 1
ATOM 1470 O O . VAL A 1 183 ? 5.189 -14.904 -9.528 1.00 83.19 183 VAL A O 1
ATOM 1473 N N . HIS A 1 184 ? 4.950 -17.001 -8.760 1.00 82.38 184 HIS A N 1
ATOM 1474 C CA . HIS A 1 184 ? 3.864 -16.673 -7.847 1.00 82.38 184 HIS A CA 1
ATOM 1475 C C . HIS A 1 184 ? 4.442 -16.293 -6.486 1.00 82.38 184 HIS A C 1
ATOM 1477 O O . HIS A 1 184 ? 5.135 -17.085 -5.850 1.00 82.38 184 HIS A O 1
ATOM 1483 N N . GLU A 1 185 ? 4.165 -15.070 -6.056 1.00 82.12 185 GLU A N 1
ATOM 1484 C CA . GLU A 1 185 ? 4.583 -14.528 -4.771 1.00 82.12 185 GLU A CA 1
ATOM 1485 C C . GLU A 1 185 ? 3.337 -14.242 -3.932 1.00 82.12 185 GLU A C 1
ATOM 1487 O O . GLU A 1 185 ? 2.364 -13.660 -4.414 1.00 82.12 185 GLU A O 1
ATOM 1492 N N . GLN A 1 186 ? 3.370 -14.648 -2.667 1.00 81.19 186 GLN A N 1
ATOM 1493 C CA . GLN A 1 186 ? 2.289 -14.415 -1.721 1.00 81.19 186 GLN A CA 1
ATOM 1494 C C . GLN A 1 186 ? 2.797 -13.519 -0.590 1.00 81.19 186 GLN A C 1
ATOM 1496 O O . GLN A 1 186 ? 3.888 -13.737 -0.047 1.00 81.19 186 GLN A O 1
ATOM 1501 N N . TYR A 1 187 ? 1.991 -12.524 -0.238 1.00 82.31 187 TYR A N 1
ATOM 1502 C CA . TYR A 1 187 ? 2.285 -11.538 0.792 1.00 82.31 187 TYR A CA 1
ATOM 1503 C C . TYR A 1 187 ? 1.144 -11.477 1.801 1.00 82.31 187 TYR A C 1
ATOM 1505 O O . TYR A 1 187 ? -0.029 -11.488 1.425 1.00 82.31 187 TYR A O 1
ATOM 1513 N N . GLU A 1 188 ? 1.489 -11.362 3.076 1.00 82.94 188 GLU A N 1
ATOM 1514 C CA . GLU A 1 188 ? 0.564 -11.005 4.142 1.00 82.94 188 GLU A CA 1
ATOM 1515 C C . GLU A 1 188 ? 0.706 -9.511 4.430 1.00 82.94 188 GLU A C 1
ATOM 1517 O O . GLU A 1 188 ? 1.805 -8.997 4.660 1.00 82.94 188 GLU A O 1
ATOM 1522 N N . CYS A 1 189 ? -0.411 -8.799 4.345 1.00 81.50 189 CYS A N 1
ATOM 1523 C CA . CYS A 1 189 ? -0.473 -7.359 4.518 1.00 81.50 189 CYS A CA 1
ATOM 1524 C C . CYS A 1 189 ? -1.281 -7.044 5.775 1.00 81.50 189 CYS A C 1
ATOM 1526 O O . CYS A 1 189 ? -2.397 -7.539 5.939 1.00 81.50 189 CYS A O 1
ATOM 1528 N N . VAL A 1 190 ? -0.730 -6.199 6.643 1.00 81.12 190 VAL A N 1
ATOM 1529 C CA . VAL A 1 190 ? -1.379 -5.757 7.882 1.00 81.12 190 VAL A CA 1
ATOM 1530 C C . VAL A 1 190 ? -1.442 -4.240 7.896 1.00 81.12 190 VAL A C 1
ATOM 1532 O O . VAL A 1 190 ? -0.415 -3.566 7.869 1.00 81.12 190 VAL A O 1
ATOM 1535 N N . CYS A 1 191 ? -2.645 -3.693 7.990 1.00 77.75 191 CYS A N 1
ATOM 1536 C CA . CYS A 1 191 ? -2.867 -2.266 8.168 1.00 77.75 191 CYS A CA 1
ATOM 1537 C C . CYS A 1 191 ? -3.278 -1.988 9.613 1.00 77.75 191 CYS A C 1
ATOM 1539 O O . CYS A 1 191 ? -4.197 -2.626 10.121 1.00 77.75 191 CYS A O 1
ATOM 1541 N N . ALA A 1 192 ? -2.640 -1.015 10.253 1.00 76.56 192 ALA A N 1
ATOM 1542 C CA . ALA A 1 192 ? -2.968 -0.567 11.600 1.00 76.56 192 ALA A CA 1
ATOM 1543 C C . ALA A 1 192 ? -3.504 0.867 11.554 1.00 76.56 192 ALA A C 1
ATOM 1545 O O . ALA A 1 192 ? -2.831 1.764 11.041 1.00 76.56 192 ALA A O 1
ATOM 1546 N N . PHE A 1 193 ? -4.688 1.085 12.122 1.00 77.31 193 PHE A N 1
ATOM 1547 C CA . PHE A 1 193 ? -5.350 2.387 12.177 1.00 77.31 193 PHE A CA 1
ATOM 1548 C C . PHE A 1 193 ? -5.754 2.722 13.606 1.00 77.31 193 PHE A C 1
ATOM 1550 O O . PHE A 1 193 ? -6.432 1.939 14.271 1.00 77.31 193 PHE A O 1
ATOM 1557 N N . PHE A 1 194 ? -5.399 3.915 14.073 1.00 76.69 194 PHE A N 1
ATOM 1558 C CA . PHE A 1 194 ? -5.876 4.400 15.360 1.00 76.69 194 PHE A CA 1
ATOM 1559 C C . PHE A 1 194 ? -7.252 5.067 15.226 1.00 76.69 194 PHE A C 1
ATOM 1561 O O . PHE A 1 194 ? -7.419 6.073 14.534 1.00 76.69 194 PHE A O 1
ATOM 1568 N N . ARG A 1 195 ? -8.253 4.517 15.915 1.00 79.19 195 ARG A N 1
ATOM 1569 C CA . ARG A 1 195 ? -9.646 4.990 15.916 1.00 79.19 195 ARG A CA 1
ATOM 1570 C C . ARG A 1 195 ? -9.988 5.908 17.086 1.00 79.19 195 ARG A C 1
ATOM 1572 O O . ARG A 1 195 ? -11.013 6.586 17.038 1.00 79.19 195 ARG A O 1
ATOM 1579 N N . GLY A 1 196 ? -9.118 5.995 18.088 1.00 73.38 196 GLY A N 1
ATOM 1580 C CA . GLY A 1 196 ? -9.274 6.893 19.230 1.00 73.38 196 GLY A CA 1
ATOM 1581 C C . GLY A 1 196 ? -9.176 6.171 20.575 1.00 73.38 196 GLY A C 1
ATOM 1582 O O . GLY A 1 196 ? -9.317 4.955 20.637 1.00 73.38 196 GLY A O 1
ATOM 1583 N N . PRO A 1 197 ? -8.965 6.911 21.673 1.00 72.25 197 PRO A N 1
ATOM 1584 C CA . PRO A 1 197 ? -8.624 6.342 22.979 1.00 72.25 197 PRO A CA 1
ATOM 1585 C C . PRO A 1 197 ? -9.757 5.543 23.639 1.00 72.25 197 PRO A C 1
ATOM 1587 O O . PRO A 1 197 ? -9.497 4.764 24.548 1.00 72.25 197 PRO A O 1
ATOM 1590 N N . THR A 1 198 ? -11.005 5.738 23.209 1.00 77.00 198 THR A N 1
ATOM 1591 C CA . THR A 1 198 ? -12.188 5.045 23.742 1.00 77.00 198 THR A CA 1
ATOM 1592 C C . THR A 1 198 ? -12.631 3.858 22.890 1.00 77.00 198 THR A C 1
ATOM 1594 O O . THR A 1 198 ? -13.575 3.169 23.265 1.00 77.00 198 THR A O 1
ATOM 1597 N N . ALA A 1 199 ? -11.996 3.625 21.737 1.00 75.69 199 ALA A N 1
ATOM 1598 C CA . ALA A 1 199 ? -12.335 2.500 20.878 1.00 75.69 199 ALA A CA 1
ATOM 1599 C C . ALA A 1 199 ? -11.687 1.205 21.391 1.00 75.69 199 ALA A C 1
ATOM 1601 O O . ALA A 1 199 ? -10.566 1.203 21.900 1.00 75.69 199 ALA A O 1
ATOM 1602 N N . GLU A 1 200 ? -12.391 0.088 21.239 1.00 80.12 200 GLU A N 1
ATOM 1603 C CA . GLU A 1 200 ? -11.836 -1.237 21.518 1.00 80.12 200 GLU A CA 1
ATOM 1604 C C . GLU A 1 200 ? -10.839 -1.651 20.433 1.00 80.12 200 GLU A C 1
ATOM 1606 O O . GLU A 1 200 ? -10.914 -1.191 19.289 1.00 80.12 200 GLU A O 1
ATOM 1611 N N . THR A 1 201 ? -9.905 -2.533 20.791 1.00 77.00 201 THR A N 1
ATOM 1612 C CA . THR A 1 201 ? -9.008 -3.159 19.819 1.00 77.00 201 THR A CA 1
ATOM 1613 C C . THR A 1 201 ? -9.816 -4.070 18.899 1.00 77.00 201 THR A C 1
ATOM 1615 O O . THR A 1 201 ? -10.598 -4.892 19.374 1.00 77.00 201 THR A O 1
ATOM 1618 N N . LYS A 1 202 ? -9.632 -3.946 17.585 1.00 80.50 202 LYS A N 1
ATOM 1619 C CA . LYS A 1 202 ? -10.331 -4.774 16.594 1.00 80.50 202 LYS A CA 1
ATOM 1620 C C . LYS A 1 202 ? -9.348 -5.433 15.644 1.00 80.50 202 LYS A C 1
ATOM 1622 O O . LYS A 1 202 ? -8.435 -4.775 15.157 1.00 80.50 202 LYS A O 1
ATOM 1627 N N . PHE A 1 203 ? -9.595 -6.701 15.336 1.00 77.19 203 PHE A N 1
ATOM 1628 C CA . PHE A 1 203 ? -8.901 -7.442 14.289 1.00 77.19 203 PHE A CA 1
ATOM 1629 C C . PHE A 1 203 ? -9.912 -7.842 13.224 1.00 77.19 203 PHE A C 1
ATOM 1631 O O . PHE A 1 203 ? -10.911 -8.492 13.525 1.00 77.19 203 PHE A O 1
ATOM 1638 N N . ILE A 1 204 ? -9.660 -7.431 11.987 1.00 82.62 204 ILE A N 1
ATOM 1639 C CA . ILE A 1 204 ? -10.517 -7.723 10.843 1.00 82.62 204 ILE A CA 1
ATOM 1640 C C . ILE A 1 204 ? -9.684 -8.502 9.835 1.00 82.62 204 ILE A C 1
ATOM 1642 O O . ILE A 1 204 ? -8.685 -8.003 9.320 1.00 82.62 204 ILE A O 1
ATOM 1646 N N . TRP A 1 205 ? -10.103 -9.732 9.568 1.00 81.44 205 TRP A N 1
ATOM 1647 C CA . TRP A 1 205 ? -9.464 -10.613 8.600 1.00 81.44 205 TRP A CA 1
ATOM 1648 C C . TRP A 1 205 ? -10.283 -10.608 7.327 1.00 81.44 205 TRP A C 1
ATOM 1650 O O . TRP A 1 205 ? -11.451 -10.988 7.341 1.00 81.44 205 TRP A O 1
ATOM 1660 N N . HIS A 1 206 ? -9.662 -10.179 6.239 1.00 83.38 206 HIS A N 1
ATOM 1661 C CA . HIS A 1 206 ? -10.284 -10.189 4.931 1.00 83.38 206 HIS A CA 1
ATOM 1662 C C . HIS A 1 206 ? -9.766 -11.378 4.140 1.00 83.38 206 HIS A C 1
ATOM 1664 O O . HIS A 1 206 ? -8.568 -11.485 3.868 1.00 83.38 206 HIS A O 1
ATOM 1670 N N . GLN A 1 207 ? -10.677 -12.283 3.791 1.00 75.88 207 GLN A N 1
ATOM 1671 C CA . GLN A 1 207 ? -10.331 -13.534 3.113 1.00 75.88 207 GLN A CA 1
ATOM 1672 C C . GLN A 1 207 ? -10.682 -13.502 1.629 1.00 75.88 207 GLN A C 1
ATOM 1674 O O . GLN A 1 207 ? -10.091 -14.239 0.840 1.00 75.88 207 GLN A O 1
ATOM 1679 N N . THR A 1 208 ? -11.634 -12.651 1.235 1.00 77.88 208 THR A N 1
ATOM 1680 C CA . THR A 1 208 ? -12.117 -12.598 -0.145 1.00 77.88 208 THR A CA 1
ATOM 1681 C C . THR A 1 208 ? -11.719 -11.291 -0.838 1.00 77.88 208 THR A C 1
ATOM 1683 O O . THR A 1 208 ? -11.763 -10.227 -0.220 1.00 77.88 208 THR A O 1
ATOM 1686 N N . PRO A 1 209 ? -11.388 -11.317 -2.145 1.00 75.31 209 PRO A N 1
ATOM 1687 C CA . PRO A 1 209 ? -11.102 -10.097 -2.907 1.00 75.31 209 PRO A CA 1
ATOM 1688 C C . PRO A 1 209 ? -12.245 -9.076 -2.864 1.00 75.31 209 PRO A C 1
ATOM 1690 O O . PRO A 1 209 ? -12.003 -7.877 -2.787 1.00 75.31 209 PRO A O 1
ATOM 1693 N N . ARG A 1 210 ? -13.496 -9.548 -2.822 1.00 80.00 210 ARG A N 1
ATOM 1694 C CA . ARG A 1 210 ? -14.689 -8.697 -2.763 1.00 80.00 210 ARG A CA 1
ATOM 1695 C C . ARG A 1 210 ? -14.756 -7.844 -1.494 1.00 80.00 210 ARG A C 1
ATOM 1697 O O . ARG A 1 210 ? -15.236 -6.718 -1.537 1.00 80.00 210 ARG A O 1
ATOM 1704 N N . GLU A 1 211 ? -14.277 -8.363 -0.366 1.00 81.50 211 GLU A N 1
ATOM 1705 C CA . GLU A 1 211 ? -14.176 -7.592 0.882 1.00 81.50 211 GLU A CA 1
ATOM 1706 C C . GLU A 1 211 ? -13.077 -6.526 0.823 1.00 81.50 211 GLU A C 1
ATOM 1708 O O . GLU A 1 211 ? -13.115 -5.552 1.575 1.00 81.50 211 GLU A O 1
ATOM 1713 N N . LEU A 1 212 ? -12.090 -6.715 -0.055 1.00 84.38 212 LEU A N 1
ATOM 1714 C CA . LEU A 1 212 ? -10.990 -5.783 -0.260 1.00 84.38 212 LEU A CA 1
ATOM 1715 C C . LEU A 1 212 ? -11.379 -4.659 -1.216 1.00 84.38 212 LEU A C 1
ATOM 1717 O O . LEU A 1 212 ? -11.004 -3.526 -0.961 1.00 84.38 212 LEU A O 1
ATOM 1721 N N . GLU A 1 213 ? -12.177 -4.925 -2.252 1.00 82.00 213 GLU A N 1
ATOM 1722 C CA . GLU A 1 213 ? -12.552 -3.947 -3.291 1.00 82.00 213 GLU A CA 1
ATOM 1723 C C . GLU A 1 213 ? -13.115 -2.620 -2.752 1.00 82.00 213 GLU A C 1
ATOM 1725 O O . GLU A 1 213 ? -12.982 -1.584 -3.403 1.00 82.00 213 GLU A O 1
ATOM 1730 N N . SER A 1 214 ? -13.724 -2.617 -1.560 1.00 82.88 214 SER A N 1
ATOM 1731 C CA . SER A 1 214 ? -14.289 -1.402 -0.967 1.00 82.88 214 SER A CA 1
ATOM 1732 C C . SER A 1 214 ? -13.251 -0.458 -0.348 1.00 82.88 214 SER A C 1
ATOM 1734 O O . SER A 1 214 ? -13.596 0.678 -0.028 1.00 82.88 214 SER A O 1
ATOM 1736 N N . TRP A 1 215 ? -12.017 -0.915 -0.108 1.00 83.75 215 TRP A N 1
ATOM 1737 C CA . TRP A 1 215 ? -10.998 -0.137 0.613 1.00 83.75 215 TRP A CA 1
ATOM 1738 C C . TRP A 1 215 ? -9.546 -0.442 0.214 1.00 83.75 215 TRP A C 1
ATOM 1740 O O . TRP A 1 215 ? -8.653 0.296 0.615 1.00 83.75 215 TRP A O 1
ATOM 1750 N N . VAL A 1 216 ? -9.289 -1.476 -0.586 1.00 85.88 216 VAL A N 1
ATOM 1751 C CA . VAL A 1 216 ? -7.984 -1.829 -1.152 1.00 85.88 216 VAL A CA 1
ATOM 1752 C C . VAL A 1 216 ? -8.087 -1.846 -2.670 1.00 85.88 216 VAL A C 1
ATOM 1754 O O . VAL A 1 216 ? -8.921 -2.540 -3.249 1.00 85.88 216 VAL A O 1
ATOM 1757 N N . GLN A 1 217 ? -7.194 -1.117 -3.324 1.00 87.19 217 GLN A N 1
ATOM 1758 C CA . GLN A 1 217 ? -7.083 -1.081 -4.771 1.00 87.19 217 GLN A CA 1
ATOM 1759 C C . GLN A 1 217 ? -5.734 -1.649 -5.196 1.00 87.19 217 GLN A C 1
ATOM 1761 O O . GLN A 1 217 ? -4.683 -1.113 -4.845 1.00 87.19 217 GLN A O 1
ATOM 1766 N N . PHE A 1 218 ? -5.768 -2.725 -5.976 1.00 85.00 218 PHE A N 1
ATOM 1767 C CA . PHE A 1 218 ? -4.576 -3.277 -6.607 1.00 85.00 218 PHE A CA 1
ATOM 1768 C C . PHE A 1 218 ? -4.328 -2.574 -7.937 1.00 85.00 218 PHE A C 1
ATOM 1770 O O . PHE A 1 218 ? -5.219 -2.479 -8.782 1.00 85.00 218 PHE A O 1
ATOM 1777 N N . ILE A 1 219 ? -3.110 -2.073 -8.101 1.00 86.06 219 ILE A N 1
ATOM 1778 C CA . ILE A 1 219 ? -2.635 -1.378 -9.291 1.00 86.06 219 ILE A CA 1
ATOM 1779 C C . ILE A 1 219 ? -1.370 -2.101 -9.762 1.00 86.06 219 ILE A C 1
ATOM 1781 O O . ILE A 1 219 ? -0.598 -2.618 -8.954 1.00 86.06 219 ILE A O 1
ATOM 1785 N N . ASN A 1 220 ? -1.145 -2.188 -11.066 1.00 85.56 220 ASN A N 1
ATOM 1786 C CA . ASN A 1 220 ? 0.109 -2.699 -11.625 1.00 85.56 220 ASN A CA 1
ATOM 1787 C C . ASN A 1 220 ? 0.901 -1.594 -12.337 1.00 85.56 220 ASN A C 1
ATOM 1789 O O . ASN A 1 220 ? 0.396 -0.485 -12.532 1.00 85.56 220 ASN A O 1
ATOM 1793 N N . ILE A 1 221 ? 2.143 -1.897 -12.732 1.00 81.94 221 ILE A N 1
ATOM 1794 C CA . ILE A 1 221 ? 3.015 -0.936 -13.430 1.00 81.94 221 ILE A CA 1
ATOM 1795 C C . ILE A 1 221 ? 2.309 -0.357 -14.664 1.00 81.94 221 ILE A C 1
ATOM 1797 O O . ILE A 1 221 ? 2.307 0.855 -14.859 1.00 81.94 221 ILE A O 1
ATOM 1801 N N . ASP A 1 222 ? 1.642 -1.196 -15.462 1.00 83.94 222 ASP A N 1
ATOM 1802 C CA . ASP A 1 222 ? 0.973 -0.764 -16.695 1.00 83.94 222 ASP A CA 1
ATOM 1803 C C . ASP A 1 222 ? -0.144 0.260 -16.437 1.00 83.94 222 ASP A C 1
ATOM 1805 O O . ASP A 1 222 ? -0.335 1.207 -17.203 1.00 83.94 222 ASP A O 1
ATOM 1809 N N . GLN A 1 223 ? -0.915 0.070 -15.366 1.00 83.38 223 GLN A N 1
ATOM 1810 C CA . GLN A 1 223 ? -1.968 0.994 -14.955 1.00 83.38 223 GLN A CA 1
ATOM 1811 C C . GLN A 1 223 ? -1.385 2.293 -14.404 1.00 83.38 223 GLN A C 1
ATOM 1813 O O . GLN A 1 223 ? -1.891 3.362 -14.739 1.00 83.38 223 GLN A O 1
ATOM 1818 N N . MET A 1 224 ? -0.315 2.211 -13.610 1.00 80.31 224 MET A N 1
ATOM 1819 C CA . MET A 1 224 ? 0.363 3.388 -13.072 1.00 80.31 224 MET A CA 1
ATOM 1820 C C . MET A 1 224 ? 0.919 4.263 -14.203 1.00 80.31 224 MET A C 1
ATOM 1822 O O . MET A 1 224 ? 0.583 5.443 -14.284 1.00 80.31 224 MET A O 1
ATOM 1826 N N . VAL A 1 225 ? 1.675 3.677 -15.135 1.00 81.19 225 VAL A N 1
ATOM 1827 C CA . VAL A 1 225 ? 2.271 4.382 -16.285 1.00 81.19 225 VAL A CA 1
ATOM 1828 C C . VAL A 1 225 ? 1.207 5.069 -17.148 1.00 81.19 225 VAL A C 1
ATOM 1830 O O . VAL A 1 225 ? 1.419 6.174 -17.634 1.00 81.19 225 VAL A O 1
ATOM 1833 N N . LYS A 1 226 ? 0.012 4.482 -17.292 1.00 82.94 226 LYS A N 1
ATOM 1834 C CA . LYS A 1 226 ? -1.110 5.116 -18.015 1.00 82.94 226 LYS A CA 1
ATOM 1835 C C . LYS A 1 226 ? -1.692 6.346 -17.315 1.00 82.94 226 LYS A C 1
ATOM 1837 O O . LYS A 1 226 ? -2.354 7.155 -17.970 1.00 82.94 226 LYS A O 1
ATOM 1842 N N . VAL A 1 227 ? -1.536 6.454 -15.999 1.00 78.12 227 VAL A N 1
ATOM 1843 C CA . VAL A 1 227 ? -2.103 7.543 -15.194 1.00 78.12 227 VAL A CA 1
ATOM 1844 C C . VAL A 1 227 ? -1.120 8.704 -15.057 1.00 78.12 227 VAL A C 1
ATOM 1846 O O . VAL A 1 227 ? -1.574 9.844 -15.049 1.00 78.12 227 VAL A O 1
ATOM 1849 N N . ILE A 1 228 ? 0.192 8.442 -15.039 1.00 73.56 228 ILE A N 1
ATOM 1850 C CA . ILE A 1 228 ? 1.236 9.474 -14.890 1.00 73.56 228 ILE A CA 1
ATOM 1851 C C . ILE A 1 228 ? 1.034 10.661 -15.859 1.00 73.56 228 ILE A C 1
ATOM 1853 O O . ILE A 1 228 ? 0.898 11.782 -15.370 1.00 73.56 228 ILE A O 1
ATOM 1857 N N . PRO A 1 229 ? 0.876 10.468 -17.189 1.00 73.81 229 PRO A N 1
ATOM 1858 C CA . PRO A 1 229 ? 0.701 11.587 -18.119 1.00 73.81 229 PRO A CA 1
ATOM 1859 C C . PRO A 1 229 ? -0.564 12.417 -17.880 1.00 73.81 229 PRO A C 1
ATOM 1861 O O . PRO A 1 229 ? -0.626 13.566 -18.298 1.00 73.81 229 PRO A O 1
ATOM 1864 N N . LYS A 1 230 ? -1.593 11.839 -17.244 1.00 70.25 230 LYS A N 1
ATOM 1865 C CA . LYS A 1 230 ? -2.861 12.529 -16.954 1.00 70.25 230 LYS A CA 1
ATOM 1866 C C . LYS A 1 230 ? -2.778 13.437 -15.733 1.00 70.25 230 LYS A C 1
ATOM 1868 O O . LYS A 1 230 ? -3.708 14.197 -15.499 1.00 70.25 230 LYS A O 1
ATOM 1873 N N . LEU A 1 231 ? -1.734 13.287 -14.925 1.00 62.28 231 LEU A N 1
ATOM 1874 C CA . LEU A 1 231 ? -1.545 14.038 -13.687 1.00 62.28 231 LEU A CA 1
ATOM 1875 C C . LEU A 1 231 ? -0.478 15.126 -13.825 1.00 62.28 231 LEU A C 1
ATOM 1877 O O . LEU A 1 231 ? -0.470 16.063 -13.037 1.00 62.28 231 LEU A O 1
ATOM 1881 N N . THR A 1 232 ? 0.385 15.017 -14.837 1.00 60.44 232 THR A N 1
ATOM 1882 C CA . THR A 1 232 ? 1.400 16.017 -15.203 1.00 60.44 232 THR A CA 1
ATOM 1883 C C . THR A 1 232 ? 0.932 17.001 -16.289 1.00 60.44 232 THR A C 1
ATOM 1885 O O . THR A 1 232 ? 1.723 17.840 -16.713 1.00 60.44 232 THR A O 1
ATOM 1888 N N . ALA A 1 233 ? -0.294 16.849 -16.807 1.00 53.16 233 ALA A N 1
ATOM 1889 C CA . ALA A 1 233 ? -0.890 17.691 -17.854 1.00 53.16 233 ALA A CA 1
ATOM 1890 C C . ALA A 1 233 ? -1.812 18.755 -17.250 1.00 53.16 233 ALA A C 1
ATOM 1892 O O . ALA A 1 233 ? -1.790 19.895 -17.766 1.00 53.16 233 ALA A O 1
#

Sequence (233 aa):
MSECPILVWMLSLNREYTVAEYDQCFKLVEECIGYTKFPYQPRNEDSFRAQNHHSNAALLMMRHRTDTEGRKGKHWIEQLFEEPPLEKFNHSMIGYHLAISNSLCGMAMTQGERQKVVNIGLGIIQYADSYMRAVGQPIGFDHARIDFDVVNGKAQMDGKPLIGWEFRVFTANLGVARGTRIVHEQYECVCAFFRGPTAETKFIWHQTPRELESWVQFINIDQMVKVIPKLTA

Foldseek 3Di:
DDDWAKAKEKEFQQEDDDLVLLVLLVVLLCVQVVPDDQ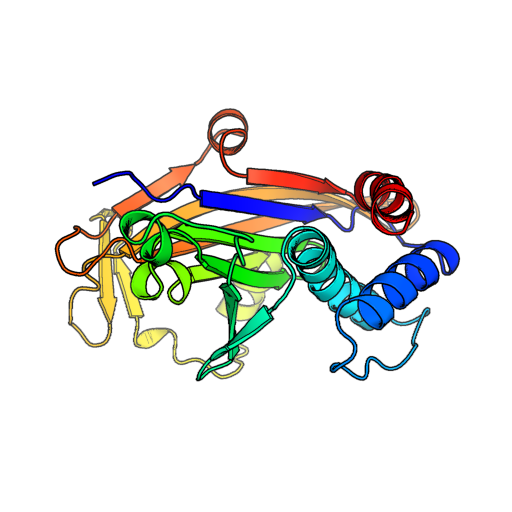DDDSPDPVSSQVSVLSSVVSVVCLVAPDWDADPPRWIKTAHDDPDDDPVCRQQRMKTWDWDDDVRMIMIMITTGGPVFRSPKDKDKAWPVNVVVVVVDDDPDDPPVQWDDPPVVLFIDGNNHTPAQKEKEKEKDWGFHDDDPDTDIIIIIMIMITGRDRPHGRYYHYDYDVVVCVSHYHYHYSVRSSVCSVVSVD

Secondary structure (DSSP, 8-state):
-PPPPEEEEEEE--SPPPHHHHHHHHHHHHHH-TT------TT-HHHHHHHHHHHHHHHHHTTSS-EEE-TTS-EEEE---SS--TTSGGG-EEEEEEEEETTEEEEEEEEE-HHHHSSEEEEEEEHHHHHHHHTS---S--GGGEEEETTTTEEEETTEE-TTEEEEEEEEEEEEEETTEEEEEEEEEEEEEE--TTSPPEEEEE-SHHHHTTTEEEEEHHHHHHHHHHH--

pLDDT: mean 71.36, std 12.92, range [32.28, 87.5]